Protein AF-A0A2M6K9B5-F1 (afdb_monomer)

Radius of gyration: 29.53 Å; Cα contacts (8 Å, |Δi|>4): 190; chains: 1; bounding box: 64×44×90 Å

Sequence (264 aa):
MYNIVPLILILASLSIIIVIVVRKFSALASLDVENIPAEKESLVKERIISTRFKRNIIKWSAKILAVLRFVSEKGGVLFKWIFDKLIELKDRYAKEEVLEIEDKEEKIEKLHEESQELIKEEYYQEAEKKLIEIISLDSKNLASFKSLGELYYQMKKYEEALETFKHALKLIQEDKNTDPSQEAEVCFSLVLAYKERENFREALDELKKVLKIEPNNPRFLDTALEISIIKKDKSMALDAYEKLKKVNPENKKLDEWKRKIKNL

Foldseek 3Di:
DPDCVVVVVVVVVVVVVVVVVVVVVVVVVDDDPDDDPPCPVVVVVVVVVVVVVLVVCLVVLVVVLVVLVVVVVPDPPVSVVVSVVSVVVSVVVVVVVVVVVVVLVVLLVVLQVVLVVCVVVVVLVSSLVSLVVSCSSPVLPLVSLQSNLVSCVVVVVLVSSLVSLVSSLVSQVVDPPDDVVSNLVSLQSNLSSCVSVVVLVSNVVSLVVSCVVVVQDLVSLVSQLVSCLVVLVLPSNVVSLVSNCVNCVVPPCSVVSVVSSVVD

Nearest PDB structures (foldseek):
  6ppl-assembly1_B  TM=8.529E-01  e=6.932E-04  Homo sapiens
  6c95-assembly1_A  TM=6.031E-01  e=3.504E-05  Homo sapiens
  5dse-assembly1_A  TM=8.058E-01  e=2.491E-03  Homo sapiens
  6c9m-assembly2_C  TM=6.050E-01  e=1.452E-04  Homo sapiens
  6c9m-assembly1_A  TM=6.029E-01  e=6.013E-04  Homo sapiens

Secondary structure (DSSP, 8-state):
----HHHHHHHHHHHHHHHHHHHHHHTTS----SS-TTTHHHHHHHHHHHHHHHHHHHHHHHHHHHHHHHHGGG--HHHHHHHHHHHHHHHHHHHHHHHHHHHHHHHHHHHHHHHHHHHHTT-HHHHHHHHHHHHHH-TT-HHHHHHHHHHHHHTT-HHHHHHHHHHHHHHHHH-TTS-HHHHHHHHHHHHHHHHHTT-HHHHHHHHHHHHHH-TT-HHHHHHHHHHHHHTT-HHHHHHHHHHHHHH-TT-TTHHHHHHHHHT-

Solvent-accessible surface area (backbone atoms only — not comparable to full-atom values): 14388 Å² total; per-residue (Å²): 133,85,78,60,65,66,58,53,51,53,53,52,53,53,51,53,51,53,51,53,54,55,55,59,52,56,72,68,74,73,72,88,87,84,85,71,93,77,43,74,63,52,56,50,51,52,51,52,50,51,52,54,46,52,56,47,47,54,55,47,50,53,50,49,49,58,55,48,64,70,52,50,88,78,48,55,74,70,49,54,52,54,52,52,52,50,51,53,50,52,53,50,52,53,50,52,53,50,50,56,46,51,57,46,52,53,50,41,51,51,37,49,54,53,22,55,53,28,50,75,72,65,40,51,71,62,18,51,53,33,36,52,50,39,40,72,74,37,82,77,47,52,67,44,33,48,53,47,15,52,49,27,45,75,71,66,37,40,66,63,14,44,54,32,32,53,50,33,49,48,53,48,71,71,38,86,82,57,59,66,67,58,54,30,54,42,39,46,53,42,22,53,39,25,46,78,68,66,39,53,66,63,18,53,57,38,45,57,52,30,41,67,77,44,72,74,40,59,71,60,30,48,51,49,22,53,52,20,53,75,70,56,38,52,68,56,22,50,56,26,45,58,54,29,42,72,73,44,70,83,48,84,57,52,70,56,50,54,52,53,55,74,74,92

Mean predicted aligned error: 14.25 Å

InterPro domains:
  IPR011990 Tetratricopeptide-like helical domain superfamily [G3DSA:1.25.40.10] (86-174)
  IPR011990 Tetratricopeptide-like helical domain superfamily [G3DSA:1.25.40.10] (175-257)
  IPR011990 Tetratricopeptide-like helical domain superfamily [SSF48452] (108-252)
  IPR019734 Tetratricopeptide repeat [PS50005] (142-175)
  IPR019734 Tetratricopeptide repeat [PS50005] (184-217)
  IPR019734 Tetratricopeptide repeat [SM00028] (142-175)
  IPR019734 Tetratricopeptide repeat [SM00028] (184-217)

Structure (mmCIF, N/CA/C/O backbone):
data_AF-A0A2M6K9B5-F1
#
_entry.id   AF-A0A2M6K9B5-F1
#
loop_
_atom_site.group_PDB
_atom_site.id
_atom_site.type_symbol
_atom_site.label_atom_id
_atom_site.label_alt_id
_atom_site.label_comp_id
_atom_site.label_asym_id
_atom_site.label_entity_id
_atom_site.label_seq_id
_atom_site.pdbx_PDB_ins_code
_atom_site.Cartn_x
_atom_site.Cartn_y
_atom_site.Cartn_z
_atom_site.occupancy
_atom_site.B_iso_or_equiv
_atom_site.auth_seq_id
_atom_site.auth_comp_id
_atom_site.auth_asym_id
_atom_site.auth_atom_id
_atom_site.pdbx_PDB_model_num
ATOM 1 N N . MET A 1 1 ? -36.644 25.748 58.735 1.00 48.34 1 MET A N 1
ATOM 2 C CA . MET A 1 1 ? -36.763 24.287 58.539 1.00 48.34 1 MET A CA 1
ATOM 3 C C . MET A 1 1 ? -36.837 24.023 57.045 1.00 48.34 1 MET A C 1
ATOM 5 O O . MET A 1 1 ? -37.811 24.430 56.429 1.00 48.34 1 MET A O 1
ATOM 9 N N . TYR A 1 2 ? -35.793 23.454 56.438 1.00 57.47 2 TYR A N 1
ATOM 10 C CA . TYR A 1 2 ? -35.842 23.103 55.016 1.00 57.47 2 TYR A CA 1
ATOM 11 C C . TYR A 1 2 ? -36.752 21.886 54.842 1.00 57.47 2 TYR A C 1
ATOM 13 O O . TYR A 1 2 ? -36.572 20.875 55.516 1.00 57.47 2 TYR A O 1
ATOM 21 N N . ASN A 1 3 ? -37.760 22.015 53.982 1.00 57.03 3 ASN A N 1
ATOM 22 C CA . ASN A 1 3 ? -38.745 20.973 53.728 1.00 57.03 3 ASN A CA 1
ATOM 23 C C . ASN A 1 3 ? -38.059 19.858 52.924 1.00 57.03 3 ASN A C 1
ATOM 25 O O . ASN A 1 3 ? -37.707 20.068 51.769 1.00 57.03 3 ASN A O 1
ATOM 29 N N . ILE A 1 4 ? -37.814 18.700 53.543 1.00 71.56 4 ILE A N 1
ATOM 30 C CA . ILE A 1 4 ? -37.068 17.562 52.954 1.00 71.56 4 ILE A CA 1
ATOM 31 C C . ILE A 1 4 ? -37.930 16.801 51.922 1.00 71.56 4 ILE A C 1
ATOM 33 O O . ILE A 1 4 ? -37.430 16.044 51.091 1.00 71.56 4 ILE A O 1
ATOM 37 N N . VAL A 1 5 ? -39.237 17.062 51.924 1.00 71.56 5 VAL A N 1
ATOM 38 C CA . VAL A 1 5 ? -40.252 16.416 51.083 1.00 71.56 5 VAL A CA 1
ATOM 39 C C . VAL A 1 5 ? -39.935 16.449 49.572 1.00 71.56 5 VAL A C 1
ATOM 41 O O . VAL A 1 5 ? -40.020 15.394 48.945 1.00 71.56 5 VAL A O 1
ATOM 44 N N . PRO A 1 6 ? -39.499 17.571 48.959 1.00 64.00 6 PRO A N 1
ATOM 45 C CA . PRO A 1 6 ? -39.173 17.609 47.530 1.00 64.00 6 PRO A CA 1
ATOM 46 C C . PRO A 1 6 ? -37.932 16.775 47.188 1.00 64.00 6 PRO A C 1
ATOM 48 O O . PRO A 1 6 ? -37.867 16.171 46.123 1.00 64.00 6 PRO A O 1
ATOM 51 N N . LEU A 1 7 ? -36.960 16.696 48.104 1.00 53.81 7 LEU A N 1
ATOM 52 C CA . LEU A 1 7 ? -35.731 15.925 47.912 1.00 53.81 7 LEU A CA 1
ATOM 53 C C . LEU A 1 7 ? -36.022 14.419 47.889 1.00 53.81 7 LEU A C 1
ATOM 55 O O . LEU A 1 7 ? -35.499 13.694 47.046 1.00 53.81 7 LEU A O 1
ATOM 59 N N . ILE A 1 8 ? -36.905 13.961 48.779 1.00 61.50 8 ILE A N 1
ATOM 60 C CA . ILE A 1 8 ? -37.362 12.566 48.828 1.00 61.50 8 ILE A CA 1
ATOM 61 C C . ILE A 1 8 ? -38.120 12.206 47.543 1.00 61.50 8 ILE A C 1
ATOM 63 O O . ILE A 1 8 ? -37.909 11.130 46.992 1.00 61.50 8 ILE A O 1
ATOM 67 N N . LEU A 1 9 ? -38.934 13.124 47.014 1.00 66.00 9 LEU A N 1
ATOM 68 C CA . LEU A 1 9 ? -39.651 12.956 45.743 1.00 66.00 9 LEU A CA 1
ATOM 69 C C . LEU A 1 9 ? -38.703 12.843 44.536 1.00 66.00 9 LEU A C 1
ATOM 71 O O . LEU A 1 9 ? -38.894 11.991 43.662 1.00 66.00 9 LEU A O 1
ATOM 75 N N . ILE A 1 10 ? -37.638 13.647 44.509 1.00 67.00 10 ILE A N 1
ATOM 76 C CA . ILE A 1 10 ? -36.613 13.581 43.459 1.00 67.00 10 ILE A CA 1
ATOM 77 C C . ILE A 1 10 ? -35.837 12.258 43.550 1.00 67.00 10 ILE A C 1
ATOM 79 O O . ILE A 1 10 ? -35.638 11.591 42.538 1.00 67.00 10 ILE A O 1
ATOM 83 N N . LEU A 1 11 ? -35.463 11.816 44.752 1.00 59.12 11 LEU A N 1
ATOM 84 C CA . LEU A 1 11 ? -34.756 10.543 44.944 1.00 59.12 11 LEU A CA 1
ATOM 85 C C . LEU A 1 11 ? -35.636 9.323 44.626 1.00 59.12 11 LEU A C 1
ATOM 87 O O . LEU A 1 11 ? -35.160 8.360 44.020 1.00 59.12 11 LEU A O 1
ATOM 91 N N . ALA A 1 12 ? -36.925 9.372 44.969 1.00 61.38 12 ALA A N 1
ATOM 92 C CA . ALA A 1 12 ? -37.884 8.321 44.640 1.00 61.38 12 ALA A CA 1
ATOM 93 C C . ALA A 1 12 ? -38.091 8.197 43.123 1.00 61.38 12 ALA A C 1
ATOM 95 O O . ALA A 1 12 ? -38.066 7.091 42.584 1.00 61.38 12 ALA A O 1
ATOM 96 N N . SER A 1 13 ? -38.218 9.322 42.414 1.00 62.56 13 SER A N 1
ATOM 97 C CA . SER A 1 13 ? -38.357 9.313 40.952 1.00 62.56 13 SER A CA 1
ATOM 98 C C . SER A 1 13 ? -37.087 8.826 40.245 1.00 62.56 13 SER A C 1
ATOM 100 O O . SER A 1 13 ? -37.185 8.011 39.328 1.00 62.56 13 SER A O 1
ATOM 102 N N . LEU A 1 14 ? -35.895 9.208 40.722 1.00 59.75 14 LEU A N 1
ATOM 103 C CA . LEU A 1 14 ? -34.621 8.675 40.216 1.00 59.75 14 LEU A CA 1
ATOM 104 C C . LEU A 1 14 ? -34.501 7.157 40.409 1.00 59.75 14 LEU A C 1
ATOM 106 O O . LEU A 1 14 ? -34.059 6.452 39.504 1.00 59.75 14 LEU A O 1
ATOM 110 N N . SER A 1 15 ? -34.933 6.646 41.563 1.00 53.56 15 SER A N 1
ATOM 111 C CA . SER A 1 15 ? -34.886 5.212 41.879 1.00 53.56 15 SER A CA 1
ATOM 112 C C . SER A 1 15 ? -35.795 4.394 40.955 1.00 53.56 15 SER A C 1
ATOM 114 O O . SER A 1 15 ? -35.396 3.341 40.459 1.00 53.56 15 SER A O 1
ATOM 116 N N . ILE A 1 16 ? -36.991 4.907 40.652 1.00 68.81 16 ILE A N 1
ATOM 117 C CA . ILE A 1 16 ? -37.940 4.274 39.723 1.00 68.81 16 ILE A CA 1
ATOM 118 C C . ILE A 1 16 ? -37.363 4.228 38.301 1.00 68.81 16 ILE A C 1
ATOM 120 O O . ILE A 1 16 ? -37.455 3.198 37.631 1.00 68.81 16 ILE A O 1
ATOM 124 N N . ILE A 1 17 ? -36.718 5.309 37.853 1.00 62.47 17 ILE A N 1
ATOM 125 C CA . ILE A 1 17 ? -36.077 5.371 36.532 1.00 62.47 17 ILE A CA 1
ATOM 126 C C . ILE A 1 17 ? -34.955 4.329 36.422 1.00 62.47 17 ILE A C 1
ATOM 128 O O . ILE A 1 17 ? -34.896 3.602 35.431 1.00 62.47 17 ILE A O 1
ATOM 132 N N . ILE A 1 18 ? -34.110 4.195 37.451 1.00 53.44 18 ILE A N 1
ATOM 133 C CA . ILE A 1 18 ? -33.021 3.204 37.485 1.00 53.44 18 ILE A CA 1
ATOM 134 C C . ILE A 1 18 ? -33.572 1.772 37.386 1.00 53.44 18 ILE A C 1
ATOM 136 O O . ILE A 1 18 ? -33.077 0.978 36.587 1.00 53.44 18 ILE A O 1
ATOM 140 N N . VAL A 1 19 ? -34.636 1.447 38.128 1.00 61.00 19 VAL A N 1
ATOM 141 C CA . VAL A 1 19 ? -35.273 0.116 38.084 1.00 61.00 19 VAL A CA 1
ATOM 142 C C . VAL A 1 19 ? -35.843 -0.202 36.698 1.00 61.00 19 VAL A C 1
ATOM 144 O O . VAL A 1 19 ? -35.690 -1.325 36.215 1.00 61.00 19 VAL A O 1
ATOM 147 N N . ILE A 1 20 ? -36.471 0.772 36.031 1.00 60.53 20 ILE A N 1
ATOM 148 C CA . ILE A 1 20 ? -37.029 0.593 34.679 1.00 60.53 20 ILE A CA 1
ATOM 149 C C . ILE A 1 20 ? -35.919 0.305 33.660 1.00 60.53 20 ILE A C 1
ATOM 151 O O . ILE A 1 20 ? -36.081 -0.575 32.811 1.00 60.53 20 ILE A O 1
ATOM 155 N N . VAL A 1 21 ? -34.790 1.011 33.758 1.00 53.97 21 VAL A N 1
ATOM 156 C CA . VAL A 1 21 ? -33.636 0.818 32.868 1.00 53.97 21 VAL A CA 1
ATOM 157 C C . VAL A 1 21 ? -33.032 -0.576 33.053 1.00 53.97 21 VAL A C 1
ATOM 159 O O . VAL A 1 21 ? -32.817 -1.269 32.062 1.00 53.97 21 VAL A O 1
ATOM 162 N N . VAL A 1 22 ? -32.850 -1.035 34.296 1.00 52.06 22 VAL A N 1
ATOM 163 C CA . VAL A 1 22 ? -32.305 -2.373 34.595 1.00 52.06 22 VAL A CA 1
ATOM 164 C C . VAL A 1 22 ? -33.235 -3.492 34.105 1.00 52.06 22 VAL A C 1
ATOM 166 O O . VAL A 1 22 ? -32.774 -4.444 33.478 1.00 52.06 22 VAL A O 1
ATOM 169 N N . ARG A 1 23 ? -34.555 -3.368 34.316 1.00 46.59 23 ARG A N 1
ATOM 170 C CA . ARG A 1 23 ? -35.540 -4.372 33.865 1.00 46.59 23 ARG A CA 1
ATOM 171 C C . ARG A 1 23 ? -35.641 -4.494 32.347 1.00 46.59 23 ARG A C 1
ATOM 173 O O . ARG A 1 23 ? -35.801 -5.597 31.836 1.00 46.59 23 ARG A O 1
ATOM 180 N N . LYS A 1 24 ? -35.576 -3.379 31.613 1.00 48.88 24 LYS A N 1
ATOM 181 C CA . LYS A 1 24 ? -35.590 -3.426 30.142 1.00 48.88 24 LYS A CA 1
ATOM 182 C C . LYS A 1 24 ? -34.300 -4.005 29.562 1.00 48.88 24 LYS A C 1
ATOM 184 O O . LYS A 1 24 ? -34.347 -4.578 28.482 1.00 48.88 24 LYS A O 1
ATOM 189 N N . PHE A 1 25 ? -33.183 -3.882 30.276 1.00 43.78 25 PHE A N 1
ATOM 190 C CA . PHE A 1 25 ? -31.893 -4.418 29.850 1.00 43.78 25 PHE A CA 1
ATOM 191 C C . PHE A 1 25 ? -31.832 -5.949 29.969 1.00 43.78 25 PHE A C 1
ATOM 193 O O . PHE A 1 25 ? -31.320 -6.608 29.072 1.00 43.78 25 PHE A O 1
ATOM 200 N N . SER A 1 26 ? -32.424 -6.539 31.018 1.00 38.31 26 SER A N 1
ATOM 201 C CA . SER A 1 26 ? -32.453 -8.004 31.175 1.00 38.31 26 SER A CA 1
ATOM 202 C C . SER A 1 26 ? -33.336 -8.703 30.136 1.00 38.31 26 SER A C 1
ATOM 204 O O . SER A 1 26 ? -33.036 -9.819 29.736 1.00 38.31 26 SER A O 1
ATOM 206 N N . ALA A 1 27 ? -34.410 -8.050 29.680 1.00 40.19 27 ALA A N 1
ATOM 207 C CA . ALA A 1 27 ? -35.319 -8.592 28.667 1.00 40.19 27 ALA A CA 1
ATOM 208 C C . ALA A 1 27 ? -34.703 -8.658 27.253 1.00 40.19 27 ALA A C 1
ATOM 210 O O . ALA A 1 27 ? -35.231 -9.353 26.393 1.00 40.19 27 ALA A O 1
ATOM 211 N N . LEU A 1 28 ? -33.593 -7.949 27.018 1.00 44.56 28 LEU A N 1
ATOM 212 C CA . LEU A 1 28 ? -32.792 -8.031 25.790 1.00 44.56 28 LEU A CA 1
ATOM 213 C C . LEU A 1 28 ? -31.706 -9.121 25.867 1.00 44.56 28 LEU A C 1
ATOM 215 O O . LEU A 1 28 ? -31.171 -9.514 24.841 1.00 44.56 28 LEU A O 1
ATOM 219 N N . ALA A 1 29 ? -31.392 -9.628 27.064 1.00 38.56 29 ALA A N 1
ATOM 220 C CA . ALA A 1 29 ? -30.275 -10.544 27.307 1.00 38.56 29 ALA A CA 1
ATOM 221 C C . ALA A 1 29 ? -30.643 -12.039 27.199 1.00 38.56 29 ALA A C 1
ATOM 223 O O . ALA A 1 29 ? -29.825 -12.887 27.543 1.00 38.56 29 ALA A O 1
ATOM 224 N N . SER A 1 30 ? -31.866 -12.379 26.776 1.00 41.75 30 SER A N 1
ATOM 225 C CA . SER A 1 30 ? -32.382 -13.759 26.805 1.00 41.75 30 SER A CA 1
ATOM 226 C C . SER A 1 30 ? -33.003 -14.243 25.489 1.00 41.75 30 SER A C 1
ATOM 228 O O . SER A 1 30 ? -33.929 -15.052 25.520 1.00 41.75 30 SER A O 1
ATOM 230 N N . LEU A 1 31 ? -32.559 -13.742 24.338 1.00 37.78 31 LEU A N 1
ATOM 231 C CA . LEU A 1 31 ? -32.934 -14.325 23.046 1.00 37.78 31 LEU A CA 1
ATOM 232 C C . LEU A 1 31 ? -31.825 -15.286 22.630 1.00 37.78 31 LEU A C 1
ATOM 234 O O . LEU A 1 31 ? -30.670 -14.894 22.604 1.00 37.78 31 LEU A O 1
ATOM 238 N N . ASP A 1 32 ? -32.188 -16.545 22.397 1.00 42.19 32 ASP A N 1
ATOM 239 C CA . ASP A 1 32 ? -31.285 -17.635 22.024 1.00 42.19 32 ASP A CA 1
ATOM 240 C C . ASP A 1 32 ? -30.769 -17.410 20.589 1.00 42.19 32 ASP A C 1
ATOM 242 O O . ASP A 1 32 ? -31.548 -17.401 19.631 1.00 42.19 32 ASP A O 1
ATOM 246 N N . VAL A 1 33 ? -29.461 -17.166 20.461 1.00 46.91 33 VAL A N 1
ATOM 247 C CA . VAL A 1 33 ? -28.777 -16.605 19.276 1.00 46.91 33 VAL A CA 1
ATOM 248 C C . VAL A 1 33 ? -27.986 -17.679 18.524 1.00 46.91 33 VAL A C 1
ATOM 250 O O . VAL A 1 33 ? -26.802 -17.515 18.248 1.00 46.91 33 VAL A O 1
ATOM 253 N N . GLU A 1 34 ? -28.591 -18.827 18.227 1.00 40.16 34 GLU A N 1
ATOM 254 C CA . GLU A 1 34 ? -27.835 -19.913 17.577 1.00 40.16 34 GLU A CA 1
ATOM 255 C C . GLU A 1 34 ? -28.204 -20.205 16.121 1.00 40.16 34 GLU A C 1
ATOM 257 O O . GLU A 1 34 ? -27.490 -20.978 15.496 1.00 40.16 34 GLU A O 1
ATOM 262 N N . ASN A 1 35 ? -29.233 -19.591 15.509 1.00 44.38 35 ASN A N 1
ATOM 263 C CA . ASN A 1 35 ? -29.672 -20.056 14.176 1.00 44.38 35 ASN A CA 1
ATOM 264 C C . ASN A 1 35 ? -30.303 -19.035 13.198 1.00 44.38 35 ASN A C 1
ATOM 266 O O . ASN A 1 35 ? -31.274 -19.390 12.531 1.00 44.38 35 ASN A O 1
ATOM 270 N N . ILE A 1 36 ? -29.790 -17.802 13.014 1.00 43.03 36 ILE A N 1
ATOM 271 C CA . ILE A 1 36 ? -30.270 -16.939 11.897 1.00 43.03 36 ILE A CA 1
ATOM 272 C C . ILE A 1 36 ? -29.133 -16.147 11.188 1.00 43.03 36 ILE A C 1
ATOM 274 O O . ILE A 1 36 ? -28.450 -15.357 11.829 1.00 43.03 36 ILE A O 1
ATOM 278 N N . PRO A 1 37 ? -28.957 -16.244 9.845 1.00 43.41 37 PRO A N 1
ATOM 279 C CA . PRO A 1 37 ? -27.857 -15.599 9.096 1.00 43.41 37 PRO A CA 1
ATOM 280 C C . PRO A 1 37 ? -27.942 -14.067 8.938 1.00 43.41 37 PRO A C 1
ATOM 282 O O . PRO A 1 37 ? -27.037 -13.454 8.375 1.00 43.41 37 PRO A O 1
ATOM 285 N N . ALA A 1 38 ? -29.026 -13.430 9.388 1.00 42.78 38 ALA A N 1
ATOM 286 C CA . ALA A 1 38 ? -29.315 -12.009 9.155 1.00 42.78 38 ALA A CA 1
ATOM 287 C C . ALA A 1 38 ? -28.607 -11.051 10.141 1.00 42.78 38 ALA A C 1
ATOM 289 O O . ALA A 1 38 ? -28.841 -9.842 10.130 1.00 42.78 38 ALA A O 1
ATOM 290 N N . GLU A 1 39 ? -27.736 -11.577 11.004 1.00 46.78 39 GLU A N 1
ATOM 291 C CA . GLU A 1 39 ? -27.351 -10.919 12.254 1.00 46.78 39 GLU A CA 1
ATOM 292 C C . GLU A 1 39 ? -26.062 -10.089 12.209 1.00 46.78 39 GLU A C 1
ATOM 294 O O . GLU A 1 39 ? -25.768 -9.346 13.142 1.00 46.78 39 GLU A O 1
ATOM 299 N N . LYS A 1 40 ? -25.293 -10.109 11.114 1.00 45.38 40 LYS A N 1
ATOM 300 C CA . LYS A 1 40 ? -24.114 -9.225 11.023 1.00 45.38 40 LYS A CA 1
ATOM 301 C C . LYS A 1 40 ? -24.500 -7.739 11.011 1.00 45.38 40 LYS A C 1
ATOM 303 O O . LYS A 1 40 ? -23.753 -6.921 11.537 1.00 45.38 40 LYS A O 1
ATOM 308 N N . GLU A 1 41 ? -25.676 -7.374 10.494 1.00 36.50 41 GLU A N 1
ATOM 309 C CA . GLU A 1 41 ? -26.153 -5.983 10.533 1.00 36.50 41 GLU A CA 1
ATOM 310 C C . GLU A 1 41 ? -26.753 -5.563 11.887 1.00 36.50 41 GLU A C 1
ATOM 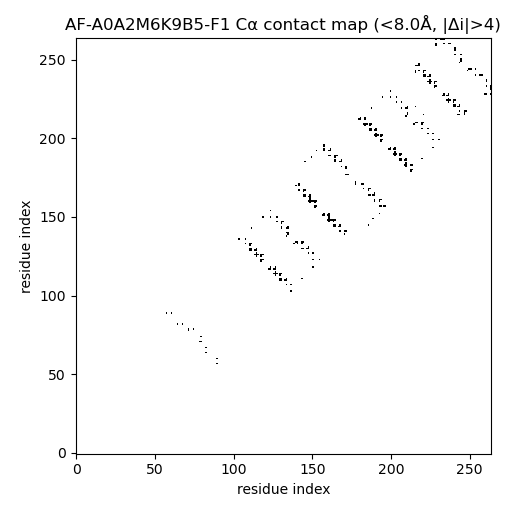312 O O . GLU A 1 41 ? -26.587 -4.404 12.279 1.00 36.50 41 GLU A O 1
ATOM 317 N N . SER A 1 42 ? -27.449 -6.453 12.610 1.00 35.62 42 SER A N 1
ATOM 318 C CA . SER A 1 42 ? -28.039 -6.137 13.924 1.00 35.62 42 SER A CA 1
ATOM 319 C C . SER A 1 42 ? -26.982 -6.089 15.023 1.00 35.62 42 SER A C 1
ATOM 321 O O . SER A 1 42 ? -27.030 -5.169 15.833 1.00 35.62 42 SER A O 1
ATOM 323 N N . LEU A 1 43 ? -25.962 -6.956 14.976 1.00 44.31 43 LEU A N 1
ATOM 324 C CA . LEU A 1 43 ? -24.806 -6.909 15.880 1.00 44.31 43 LEU A CA 1
ATOM 325 C C . LEU A 1 43 ? -23.993 -5.618 15.701 1.00 44.31 43 LEU A C 1
ATOM 327 O O . LEU A 1 43 ? -23.528 -5.025 16.674 1.00 44.31 43 LEU A O 1
ATOM 331 N N . VAL A 1 44 ? -23.858 -5.130 14.463 1.00 40.75 44 VAL A N 1
ATOM 332 C CA . VAL A 1 44 ? -23.208 -3.843 14.165 1.00 40.75 44 VAL A CA 1
ATOM 333 C C . VAL A 1 44 ? -24.075 -2.671 14.635 1.00 40.75 44 VAL A C 1
ATOM 335 O O . VAL A 1 44 ? -23.559 -1.746 15.262 1.00 40.75 44 VAL A O 1
ATOM 338 N N . LYS A 1 45 ? -25.396 -2.704 14.409 1.00 36.00 45 LYS A N 1
ATOM 339 C CA . LYS A 1 45 ? -26.322 -1.661 14.890 1.00 36.00 45 LYS A CA 1
ATOM 340 C C . LYS A 1 45 ? -26.406 -1.621 16.421 1.00 36.00 45 LYS A C 1
ATOM 342 O O . LYS A 1 45 ? -26.348 -0.527 16.979 1.00 36.00 45 LYS A O 1
ATOM 347 N N . GLU A 1 46 ? -26.456 -2.761 17.109 1.00 38.56 46 GLU A N 1
ATOM 348 C CA . GLU A 1 46 ? -26.430 -2.839 18.577 1.00 38.56 46 GLU A CA 1
ATOM 349 C C . GLU A 1 46 ? -25.094 -2.372 19.159 1.00 38.56 46 GLU A C 1
ATOM 351 O O . GLU A 1 46 ? -25.089 -1.586 20.110 1.00 38.56 46 GLU A O 1
ATOM 356 N N . ARG A 1 47 ? -23.960 -2.752 18.547 1.00 43.47 47 ARG A N 1
ATOM 357 C CA . ARG A 1 47 ? -22.627 -2.294 18.971 1.00 43.47 47 ARG A CA 1
ATOM 358 C C . ARG A 1 47 ? -22.430 -0.794 18.735 1.00 43.47 47 ARG A C 1
ATOM 360 O O . ARG A 1 47 ? -21.826 -0.130 19.573 1.00 43.47 47 ARG A O 1
ATOM 367 N N . ILE A 1 48 ? -22.986 -0.225 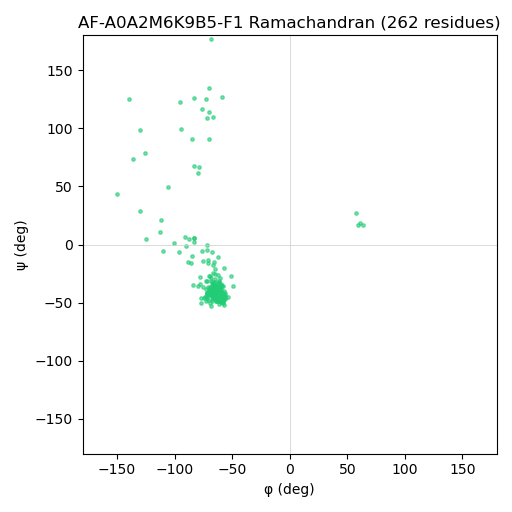17.659 1.00 38.88 48 ILE A N 1
ATOM 368 C CA . ILE A 1 48 ? -22.992 1.227 17.388 1.00 38.88 48 ILE A CA 1
ATOM 369 C C . ILE A 1 48 ? -23.892 1.979 18.383 1.00 38.88 48 ILE A C 1
ATOM 371 O O . ILE A 1 48 ? -23.546 3.080 18.818 1.00 38.88 48 ILE A O 1
ATOM 375 N N . ILE A 1 49 ? -25.046 1.416 18.754 1.00 38.72 49 ILE A N 1
ATOM 376 C CA . ILE A 1 49 ? -25.955 2.018 19.739 1.00 38.72 49 ILE A CA 1
ATOM 377 C C . ILE A 1 49 ? -25.312 2.000 21.131 1.00 38.72 49 ILE A C 1
ATOM 379 O O . ILE A 1 49 ? -25.318 3.035 21.795 1.00 38.72 49 ILE A O 1
ATOM 383 N N . SER A 1 50 ? -24.677 0.899 21.547 1.00 38.47 50 SER A N 1
ATOM 384 C CA . SER A 1 50 ? -24.021 0.797 22.857 1.00 38.47 50 SER A CA 1
ATOM 385 C C . SER A 1 50 ? -22.750 1.651 22.963 1.00 38.47 50 SER A C 1
ATOM 387 O O . SER A 1 50 ? -22.573 2.334 23.972 1.00 38.47 50 SER A O 1
ATOM 389 N N . THR A 1 51 ? -21.918 1.739 21.917 1.00 40.81 51 THR A N 1
ATOM 390 C CA . THR A 1 51 ? -20.745 2.646 21.894 1.00 40.81 51 THR A CA 1
ATOM 391 C C . THR A 1 51 ? -21.143 4.122 21.869 1.00 40.81 51 THR A C 1
ATOM 393 O O . THR A 1 51 ? -20.553 4.941 22.579 1.00 40.81 51 THR A O 1
ATOM 396 N N . ARG A 1 52 ? -22.191 4.502 21.121 1.00 36.72 52 ARG A N 1
ATOM 397 C CA . ARG A 1 52 ? -22.733 5.874 21.174 1.00 36.72 52 ARG A CA 1
ATOM 398 C C . ARG A 1 52 ? -23.349 6.190 22.538 1.00 36.72 52 ARG A C 1
ATOM 400 O O . ARG A 1 52 ? -23.212 7.321 23.006 1.00 36.72 52 ARG A O 1
ATOM 407 N N . PHE A 1 53 ? -23.987 5.211 23.179 1.00 38.28 53 PHE A N 1
ATOM 408 C CA . PHE A 1 53 ? -24.609 5.347 24.495 1.00 38.28 53 PHE A CA 1
ATOM 409 C C . PHE A 1 53 ? -23.564 5.462 25.615 1.00 38.28 53 PHE A C 1
ATOM 411 O O . PHE A 1 53 ? -23.651 6.409 26.390 1.00 38.28 53 PHE A O 1
ATOM 418 N N . LYS A 1 54 ? -22.517 4.619 25.641 1.00 46.66 54 LYS A N 1
ATOM 419 C CA . LYS A 1 54 ? -21.387 4.712 26.591 1.00 46.66 54 LYS A CA 1
ATOM 420 C C . LYS A 1 54 ? -20.658 6.060 26.482 1.00 46.66 54 LYS A C 1
ATOM 422 O O . LYS A 1 54 ? -20.507 6.768 27.478 1.00 46.66 54 LYS A O 1
ATOM 427 N N . ARG A 1 55 ? -20.319 6.503 25.264 1.00 46.09 55 ARG A N 1
ATOM 428 C CA . ARG A 1 55 ? -19.664 7.807 25.027 1.00 46.09 55 ARG A CA 1
ATOM 429 C C . ARG A 1 55 ? -20.545 8.995 25.432 1.00 46.09 55 ARG A C 1
ATOM 431 O O . ARG A 1 55 ? -20.045 10.003 25.936 1.00 46.09 55 ARG A O 1
ATOM 438 N N . ASN A 1 56 ? -21.861 8.889 25.230 1.00 44.34 56 ASN A N 1
ATOM 439 C CA . ASN A 1 56 ? -22.815 9.884 25.721 1.00 44.34 56 ASN A CA 1
ATOM 440 C C . ASN A 1 56 ? -22.976 9.834 27.244 1.00 44.34 56 ASN A C 1
ATOM 442 O O . ASN A 1 56 ? -23.075 10.898 27.844 1.00 44.34 56 ASN A O 1
ATOM 446 N N . ILE A 1 57 ? -22.935 8.657 27.874 1.00 46.50 57 ILE A N 1
ATOM 447 C CA . ILE A 1 57 ? -22.967 8.491 29.333 1.00 46.50 57 ILE A CA 1
ATOM 448 C C . ILE A 1 57 ? -21.733 9.116 29.982 1.00 46.50 57 ILE A C 1
ATOM 450 O O . ILE A 1 57 ? -21.895 9.802 30.980 1.00 46.50 57 ILE A O 1
ATOM 454 N N . ILE A 1 58 ? -20.530 8.973 29.411 1.00 50.53 58 ILE A N 1
ATOM 455 C CA . ILE A 1 58 ? -19.303 9.606 29.937 1.00 50.53 58 ILE A CA 1
ATOM 456 C C . ILE A 1 58 ? -19.367 11.137 29.803 1.00 50.53 58 ILE A C 1
ATOM 458 O O . ILE A 1 58 ? -19.040 11.874 30.735 1.00 50.53 58 ILE A O 1
ATOM 462 N N . LYS A 1 59 ? -19.840 11.654 28.661 1.00 55.31 59 LYS A N 1
ATOM 463 C CA . LYS A 1 59 ? -20.042 13.105 28.478 1.00 55.31 59 LYS A CA 1
ATOM 464 C C . LYS A 1 59 ? -21.132 13.655 29.398 1.00 55.31 59 LYS A C 1
ATOM 466 O O . LYS A 1 59 ? -21.013 14.771 29.905 1.00 55.31 59 LYS A O 1
ATOM 471 N N . TRP A 1 60 ? -22.202 12.893 29.597 1.00 48.09 60 TRP A N 1
ATOM 472 C CA . TRP A 1 60 ? -23.315 13.256 30.465 1.00 48.09 60 TRP A CA 1
ATOM 473 C C . TRP A 1 60 ? -22.921 13.173 31.940 1.00 48.09 60 TRP A C 1
ATOM 475 O O . TRP A 1 60 ? -23.205 14.111 32.679 1.00 48.09 60 TRP A O 1
ATOM 485 N N . SER A 1 61 ? -22.172 12.147 32.352 1.00 50.81 61 SER A N 1
ATOM 486 C CA . SER A 1 61 ? -21.645 12.005 33.710 1.00 50.81 61 SER A CA 1
ATOM 487 C C . SER A 1 61 ? -20.643 13.106 34.036 1.00 50.81 61 SER A C 1
ATOM 489 O O . SER A 1 61 ? -20.720 13.661 35.123 1.00 50.81 61 SER A O 1
ATOM 491 N N . ALA A 1 62 ? -19.797 13.528 33.088 1.00 60.47 62 ALA A N 1
ATOM 492 C CA . ALA A 1 62 ? -18.915 14.686 33.250 1.00 60.47 62 ALA A CA 1
ATOM 493 C C . ALA A 1 62 ? -19.691 16.006 33.445 1.00 60.47 62 ALA A C 1
ATOM 495 O O . ALA A 1 62 ? -19.328 16.817 34.298 1.00 60.47 62 ALA A O 1
ATOM 496 N N . LYS A 1 63 ? -20.790 16.214 32.704 1.00 60.47 63 LYS A N 1
ATOM 497 C CA . LYS A 1 63 ? -21.680 17.377 32.887 1.00 60.47 63 LYS A CA 1
ATOM 498 C C . LYS A 1 63 ? -22.431 17.325 34.218 1.00 60.47 63 LYS A C 1
ATOM 500 O O . LYS A 1 63 ? -22.530 18.341 34.897 1.00 60.47 63 LYS A O 1
ATOM 505 N N . ILE A 1 64 ? -22.921 16.150 34.611 1.00 58.59 64 ILE A N 1
ATOM 506 C CA . ILE A 1 64 ? -23.557 15.925 35.914 1.00 58.59 64 ILE A CA 1
ATOM 507 C C . ILE A 1 64 ? -22.563 16.182 37.048 1.00 58.59 64 ILE A C 1
ATOM 509 O O . ILE A 1 64 ? -22.911 16.866 38.002 1.00 58.59 64 ILE A O 1
ATOM 513 N N . LEU A 1 65 ? -21.321 15.709 36.925 1.00 61.81 65 LEU A N 1
ATOM 514 C CA . LEU A 1 65 ? -20.232 15.968 37.869 1.00 61.81 65 LEU A CA 1
ATOM 515 C C . LEU A 1 65 ? -19.946 17.466 38.010 1.00 61.81 65 LEU A C 1
ATOM 517 O O . LEU A 1 65 ? -19.777 17.945 39.129 1.00 61.81 65 LEU A O 1
ATOM 521 N N . ALA A 1 66 ? -19.939 18.214 36.904 1.00 66.19 66 ALA A N 1
ATOM 522 C CA . ALA A 1 66 ? -19.751 19.664 36.928 1.00 66.19 66 ALA A CA 1
ATOM 523 C C . ALA A 1 66 ? -20.889 20.389 37.672 1.00 66.19 66 ALA A C 1
ATOM 525 O O . ALA A 1 66 ? -20.628 21.295 38.461 1.00 66.19 66 ALA A O 1
ATOM 526 N N . VAL A 1 67 ? -22.138 19.954 37.478 1.00 60.56 67 VAL A N 1
ATOM 527 C CA . VAL A 1 67 ? -23.313 20.506 38.176 1.00 60.56 67 VAL A CA 1
ATOM 528 C C . VAL A 1 67 ? -23.335 20.092 39.654 1.00 60.56 67 VAL A C 1
ATOM 530 O O . VAL A 1 67 ? -23.592 20.918 40.523 1.00 60.56 67 VAL A O 1
ATOM 533 N N . LEU A 1 68 ? -23.008 18.838 39.974 1.00 54.91 68 LEU A N 1
ATOM 534 C CA . LEU A 1 68 ? -22.949 18.325 41.349 1.00 54.91 68 LEU A CA 1
ATOM 535 C C . LEU A 1 68 ? -21.820 18.963 42.164 1.00 54.91 68 LEU A C 1
ATOM 537 O O . LEU A 1 68 ? -22.001 19.206 43.355 1.00 54.91 68 LEU A O 1
ATOM 541 N N . ARG A 1 69 ? -20.684 19.284 41.532 1.00 59.06 69 ARG A N 1
ATOM 542 C CA . ARG A 1 69 ? -19.573 20.011 42.166 1.00 59.06 69 ARG A CA 1
ATOM 543 C C . ARG A 1 69 ? -19.997 21.400 42.656 1.00 59.06 69 ARG A C 1
ATOM 545 O O . ARG A 1 6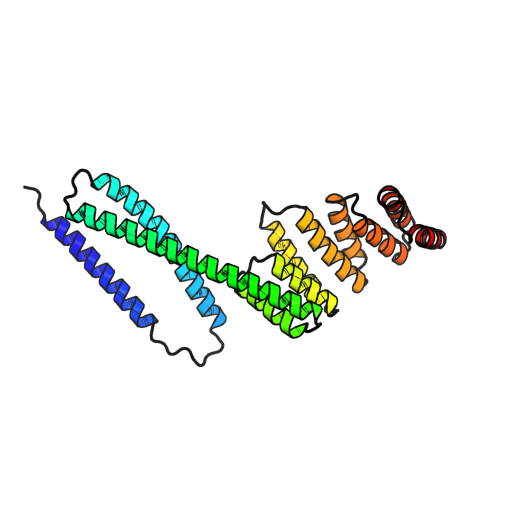9 ? -19.447 21.871 43.639 1.00 59.06 69 ARG A O 1
ATOM 552 N N . PHE A 1 70 ? -20.986 22.024 42.016 1.00 55.75 70 PHE A N 1
ATOM 553 C CA . PHE A 1 70 ? -21.563 23.299 42.454 1.00 55.75 70 PHE A CA 1
ATOM 554 C C . PHE A 1 70 ? -22.537 23.136 43.637 1.00 55.75 70 PHE A C 1
ATOM 556 O O . PHE A 1 70 ? -22.691 24.032 44.458 1.00 55.75 70 PHE A O 1
ATOM 563 N N . VAL A 1 71 ? -23.179 21.971 43.760 1.00 58.41 71 VAL A N 1
ATOM 564 C CA . VAL A 1 71 ? -24.137 21.659 44.838 1.00 58.41 71 VAL A CA 1
ATOM 565 C C . VAL A 1 71 ? -23.434 21.128 46.104 1.00 58.41 71 VAL A C 1
ATOM 567 O O . VAL A 1 71 ? -24.019 21.130 47.190 1.00 58.41 71 VAL A O 1
ATOM 570 N N . SER A 1 72 ? -22.164 20.715 46.000 1.00 53.66 72 SER A N 1
ATOM 571 C CA . SER A 1 72 ? -21.417 20.051 47.079 1.00 53.66 72 SER A CA 1
ATOM 572 C C . SER A 1 72 ? -21.119 20.933 48.297 1.00 53.66 72 SER A C 1
ATOM 574 O O . SER A 1 72 ? -20.903 20.389 49.377 1.00 53.66 72 SER A O 1
ATOM 576 N N . GLU A 1 73 ? -21.203 22.264 48.186 1.00 55.81 73 GLU A N 1
ATOM 577 C CA . GLU A 1 73 ? -20.988 23.187 49.316 1.00 55.81 73 GLU A CA 1
ATOM 578 C C . GLU A 1 73 ? -22.059 23.076 50.420 1.00 55.81 73 GLU A C 1
ATOM 580 O O . GLU A 1 73 ? -21.845 23.546 51.536 1.00 55.81 73 GLU A O 1
ATOM 585 N N . LYS A 1 74 ? -23.205 22.428 50.150 1.00 55.09 74 LYS A N 1
ATOM 586 C CA . LYS A 1 74 ? -24.281 22.186 51.139 1.00 55.09 74 LYS A CA 1
ATOM 587 C C . LYS A 1 74 ? -24.680 20.712 51.290 1.00 55.09 74 LYS A C 1
ATOM 589 O O . LYS A 1 74 ? -25.634 20.405 52.007 1.00 55.09 74 LYS A O 1
ATOM 594 N N . GLY A 1 75 ? -23.988 19.798 50.611 1.00 59.06 75 GLY A N 1
ATOM 595 C CA . GLY A 1 75 ? -24.294 18.367 50.625 1.00 59.06 75 GLY A CA 1
ATOM 596 C C . GLY A 1 75 ? -23.690 17.657 51.839 1.00 59.06 75 GLY A C 1
ATOM 597 O O . GLY A 1 75 ? -22.489 17.735 52.072 1.00 59.06 75 GLY A O 1
ATOM 598 N N . GLY A 1 76 ? -24.510 16.939 52.613 1.00 63.81 76 GLY A N 1
ATOM 599 C CA . GLY A 1 76 ? -24.041 16.115 53.737 1.00 63.81 76 GLY A CA 1
ATOM 600 C C . GLY A 1 76 ? -23.214 14.892 53.302 1.00 63.81 76 GLY A C 1
ATOM 601 O O . GLY A 1 76 ? -23.086 14.602 52.116 1.00 63.81 76 GLY A O 1
ATOM 602 N N . VAL A 1 77 ? -22.693 14.124 54.268 1.00 60.41 77 VAL A N 1
ATOM 603 C CA . VAL A 1 77 ? -21.803 12.952 54.062 1.00 60.41 77 VAL A CA 1
ATOM 604 C C . VAL A 1 77 ? -22.327 11.954 53.013 1.00 60.41 77 VAL A C 1
ATOM 606 O O . VAL A 1 77 ? -21.552 11.424 52.220 1.00 60.41 77 VAL A O 1
ATOM 609 N N . LEU A 1 78 ? -23.648 11.758 52.951 1.00 50.53 78 LEU A N 1
ATOM 610 C CA . LEU A 1 78 ? -24.313 10.904 51.960 1.00 50.53 78 LEU A CA 1
ATOM 611 C C . LEU A 1 78 ? -24.066 11.368 50.511 1.00 50.53 78 LEU A C 1
ATOM 613 O O . LEU A 1 78 ? -23.900 10.551 49.612 1.00 50.53 78 LEU A O 1
ATOM 617 N N . PHE A 1 79 ? -24.017 12.680 50.279 1.00 53.88 79 PHE A N 1
ATOM 618 C CA . PHE A 1 79 ? -23.791 13.270 48.961 1.00 53.88 79 PHE A CA 1
ATOM 619 C C . PHE A 1 79 ? -22.343 13.088 48.500 1.00 53.88 79 PHE A C 1
ATOM 621 O O . PHE A 1 79 ? -22.113 12.716 47.352 1.00 53.88 79 PHE A O 1
ATOM 628 N N . LYS A 1 80 ? -21.376 13.277 49.411 1.00 63.31 80 LYS A N 1
ATOM 629 C CA . LYS A 1 80 ? -19.960 12.981 49.150 1.00 63.31 80 LYS A CA 1
ATOM 630 C C . LYS A 1 80 ? -19.775 11.510 48.770 1.00 63.31 80 LYS A C 1
ATOM 632 O O . LYS A 1 80 ? -19.144 11.218 47.766 1.00 63.31 80 LYS A O 1
ATOM 637 N N . TRP A 1 81 ? -20.433 10.604 49.495 1.00 66.94 81 TRP A N 1
ATOM 638 C CA . TRP A 1 81 ? -20.410 9.175 49.184 1.00 66.94 81 TRP A CA 1
ATOM 639 C C . TRP A 1 81 ? -20.980 8.847 47.791 1.00 66.94 81 TRP A C 1
ATOM 641 O O . TRP A 1 81 ? -20.363 8.091 47.047 1.00 66.94 81 TRP A O 1
ATOM 651 N N . ILE A 1 82 ? -22.117 9.439 47.399 1.00 56.78 82 ILE A N 1
ATOM 652 C CA . ILE A 1 82 ? -22.696 9.255 46.051 1.00 56.78 82 ILE A CA 1
ATOM 653 C C . ILE A 1 82 ? -21.759 9.802 44.965 1.00 56.78 82 ILE A C 1
ATOM 655 O O . ILE A 1 82 ? -21.597 9.175 43.920 1.00 56.78 82 ILE A O 1
ATOM 659 N N . PHE A 1 83 ? -21.144 10.960 45.207 1.00 59.19 83 PHE A N 1
ATOM 660 C CA . PHE A 1 83 ? -20.203 11.592 44.284 1.00 59.19 83 PHE A CA 1
ATOM 661 C C . PHE A 1 83 ? -18.940 10.743 44.080 1.00 59.19 83 PHE A C 1
ATOM 663 O O . PHE A 1 83 ? -18.561 10.486 42.938 1.00 59.19 83 PHE A O 1
ATOM 670 N N . ASP A 1 84 ? -18.351 10.238 45.166 1.00 67.81 84 ASP A N 1
ATOM 671 C CA . ASP A 1 84 ? -17.179 9.359 45.124 1.00 67.81 84 ASP A CA 1
ATOM 672 C C . ASP A 1 84 ? -17.505 8.045 44.390 1.00 67.81 84 ASP A C 1
ATOM 674 O O . ASP A 1 84 ? -16.754 7.616 43.515 1.00 67.81 84 ASP A O 1
ATOM 678 N N . LYS A 1 85 ? -18.685 7.457 44.649 1.00 68.19 85 LYS A N 1
ATOM 679 C CA . LYS A 1 85 ? -19.177 6.260 43.941 1.00 68.19 85 LYS A CA 1
ATOM 680 C C . LYS A 1 85 ? -19.333 6.497 42.433 1.00 68.19 85 LYS A C 1
ATOM 682 O O . LYS A 1 85 ? -19.080 5.600 41.635 1.00 68.19 85 LYS A O 1
ATOM 687 N N . LEU A 1 86 ? -19.767 7.696 42.039 1.00 60.84 86 LEU A N 1
ATOM 688 C CA . LEU A 1 86 ? -19.926 8.108 40.640 1.00 60.84 86 LEU A CA 1
ATOM 689 C C . LEU A 1 86 ? -18.579 8.244 39.921 1.00 60.84 86 LEU A C 1
ATOM 691 O O . LEU A 1 86 ? -18.466 7.822 38.770 1.00 60.84 86 LEU A O 1
ATOM 695 N N . ILE A 1 87 ? -17.572 8.812 40.593 1.00 64.75 87 ILE A N 1
ATOM 696 C CA . ILE A 1 87 ? -16.198 8.886 40.075 1.00 64.75 87 ILE A CA 1
ATOM 697 C C . ILE A 1 87 ? -15.629 7.477 39.910 1.00 64.75 87 ILE A C 1
ATOM 699 O O . ILE A 1 87 ? -15.160 7.141 38.829 1.00 64.75 87 ILE A O 1
ATOM 703 N N . GLU A 1 88 ? -15.765 6.627 40.928 1.00 74.88 88 GLU A N 1
ATOM 704 C CA . GLU A 1 88 ? -15.281 5.244 40.890 1.00 74.88 88 GLU A CA 1
ATOM 705 C C . GLU A 1 88 ? -15.911 4.445 39.737 1.00 74.88 88 GLU A C 1
ATOM 707 O O . GLU A 1 88 ? -15.229 3.701 39.034 1.00 74.88 88 GLU A O 1
ATOM 712 N N . LEU A 1 89 ? -17.215 4.624 39.500 1.00 64.69 89 LEU A N 1
ATOM 713 C CA . LEU A 1 89 ? -17.920 3.984 38.391 1.00 64.69 89 LEU A CA 1
ATOM 714 C C . LEU A 1 89 ? -17.387 4.471 37.036 1.00 64.69 89 LEU A C 1
ATOM 716 O O . LEU A 1 89 ? -17.148 3.662 36.144 1.00 64.69 89 LEU A O 1
ATOM 720 N N . LYS A 1 90 ? -17.185 5.787 36.883 1.00 61.97 90 LYS A N 1
ATOM 721 C CA . LYS A 1 90 ? -16.620 6.387 35.668 1.00 61.97 90 LYS A CA 1
ATOM 722 C C . LYS A 1 90 ? -15.217 5.844 35.386 1.00 61.97 90 LYS A C 1
ATOM 724 O O . LYS A 1 90 ? -14.944 5.477 34.247 1.00 61.97 90 LYS A O 1
ATOM 729 N N . ASP A 1 91 ? -14.362 5.785 36.401 1.00 68.12 91 ASP A N 1
ATOM 730 C CA . ASP A 1 91 ? -12.987 5.303 36.261 1.00 68.12 91 ASP A CA 1
ATOM 731 C C . ASP A 1 91 ? -12.954 3.807 35.926 1.00 68.12 91 ASP A C 1
ATOM 733 O O . ASP A 1 91 ? -12.167 3.381 35.084 1.00 68.12 91 ASP A O 1
ATOM 737 N N . ARG A 1 92 ? -13.863 3.011 36.504 1.00 70.00 92 ARG A N 1
ATOM 738 C CA . ARG A 1 92 ? -14.014 1.587 36.175 1.00 70.00 92 ARG A CA 1
ATOM 739 C C . ARG A 1 92 ? -14.418 1.374 34.715 1.00 70.00 92 ARG A C 1
ATOM 741 O O . ARG A 1 92 ? -13.787 0.574 34.038 1.00 70.00 92 ARG A O 1
ATOM 748 N N . TYR A 1 93 ? -15.394 2.134 34.216 1.00 59.78 93 TYR A N 1
ATOM 749 C CA . TYR A 1 93 ? -15.796 2.066 32.807 1.00 59.78 93 TYR A CA 1
ATOM 750 C C . TYR A 1 93 ? -14.697 2.539 31.852 1.00 59.78 93 TYR A C 1
ATOM 752 O O . TYR A 1 93 ? -14.519 1.935 30.802 1.00 59.78 93 TYR A O 1
ATOM 760 N N . ALA A 1 94 ? -13.955 3.595 32.203 1.00 61.66 94 ALA A N 1
ATOM 761 C CA . ALA A 1 94 ? -12.818 4.040 31.400 1.00 61.66 94 ALA A CA 1
ATOM 762 C C . ALA A 1 94 ? -11.724 2.965 31.347 1.00 61.66 94 ALA A C 1
ATOM 764 O O . ALA A 1 94 ? -11.153 2.721 30.291 1.00 61.66 94 ALA A O 1
ATOM 765 N N . LYS A 1 95 ? -11.467 2.283 32.470 1.00 66.94 95 LYS A N 1
ATOM 766 C CA . LYS A 1 95 ? -10.522 1.166 32.529 1.00 66.94 95 LYS A CA 1
ATOM 767 C C . LYS A 1 95 ? -10.988 -0.029 31.692 1.00 66.94 95 LYS A C 1
ATOM 769 O O . LYS A 1 95 ? -10.179 -0.590 30.969 1.00 66.94 95 LYS A O 1
ATOM 774 N N . GLU A 1 96 ? -12.267 -0.401 31.771 1.00 62.12 96 GLU A N 1
ATOM 775 C CA . GLU A 1 96 ? -12.861 -1.457 30.935 1.00 62.12 96 GLU A CA 1
ATOM 776 C C . GLU A 1 96 ? -12.790 -1.119 29.438 1.00 62.12 96 GLU A C 1
ATOM 778 O O . GLU A 1 96 ? -12.485 -1.995 28.642 1.00 62.12 96 GLU A O 1
ATOM 783 N N . GLU A 1 97 ? -13.023 0.139 29.049 1.00 58.41 97 GLU A N 1
ATOM 784 C CA . GLU A 1 97 ? -12.899 0.595 27.656 1.00 58.41 97 GLU A CA 1
ATOM 785 C C . GLU A 1 97 ? -11.446 0.540 27.161 1.00 58.41 97 GLU A C 1
ATOM 787 O O . GLU A 1 97 ? -11.211 0.109 26.038 1.00 58.41 97 GLU A O 1
ATOM 792 N N . VAL A 1 98 ? -10.472 0.926 27.994 1.00 62.31 98 VAL A N 1
ATOM 793 C CA . VAL A 1 98 ? -9.041 0.802 27.663 1.00 62.31 98 VAL A CA 1
ATOM 794 C C . VAL A 1 98 ? -8.637 -0.665 27.513 1.00 62.31 98 VAL A C 1
ATOM 796 O O . VAL A 1 98 ? -8.020 -0.995 26.513 1.00 62.31 98 VAL A O 1
ATOM 799 N N . LEU A 1 99 ? -9.051 -1.544 28.433 1.00 57.72 99 LEU A N 1
ATOM 800 C CA . LEU A 1 99 ? -8.821 -2.993 28.332 1.00 57.72 99 LEU A CA 1
ATOM 801 C C . LEU A 1 99 ? -9.445 -3.585 27.058 1.00 57.72 99 LEU A C 1
ATOM 803 O O . LEU A 1 99 ? -8.798 -4.351 26.362 1.00 57.72 99 LEU A O 1
ATOM 807 N N . GLU A 1 100 ? -10.676 -3.195 26.709 1.00 67.06 100 GLU A N 1
ATOM 808 C CA . GLU A 1 100 ? -11.351 -3.656 25.485 1.00 67.06 100 GLU A CA 1
ATOM 809 C C . GLU A 1 100 ? -10.631 -3.172 24.208 1.00 67.06 100 GLU A C 1
ATOM 8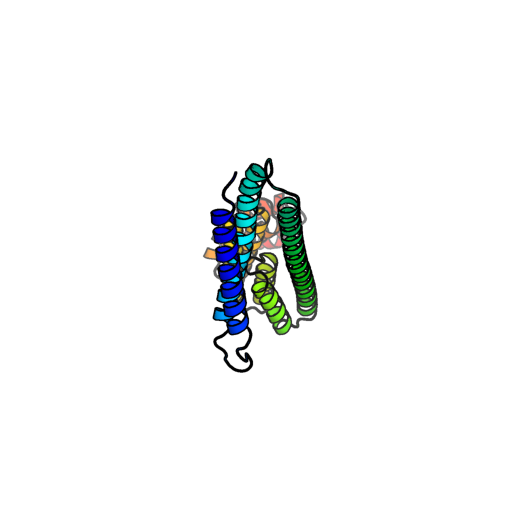11 O O . GLU A 1 100 ? -10.639 -3.867 23.190 1.00 67.06 100 GLU A O 1
ATOM 816 N N . ILE A 1 101 ? -10.004 -1.989 24.244 1.00 63.50 101 ILE A N 1
ATOM 817 C CA . ILE A 1 101 ? -9.173 -1.466 23.148 1.00 63.50 101 ILE A CA 1
ATOM 818 C C . ILE A 1 101 ? -7.831 -2.200 23.084 1.00 63.50 101 ILE A C 1
ATOM 820 O O . ILE A 1 101 ? -7.452 -2.617 21.996 1.00 63.50 101 ILE A O 1
ATOM 824 N N . GLU A 1 102 ? -7.153 -2.396 24.216 1.00 63.88 102 GLU A N 1
ATOM 825 C CA . GLU A 1 102 ? -5.884 -3.133 24.303 1.00 63.88 102 GLU A CA 1
ATOM 826 C C . GLU A 1 102 ? -6.056 -4.576 23.807 1.00 63.88 102 GLU A C 1
ATOM 828 O O . GLU A 1 102 ? -5.342 -4.990 22.896 1.00 63.88 102 GLU A O 1
ATOM 833 N N . ASP A 1 103 ? -7.080 -5.295 24.283 1.00 79.75 103 ASP A N 1
ATOM 834 C CA . ASP A 1 103 ? -7.411 -6.655 23.828 1.00 79.75 103 ASP A CA 1
ATOM 835 C C . ASP A 1 103 ? -7.675 -6.699 22.312 1.00 79.75 103 ASP A C 1
ATOM 837 O O . ASP A 1 103 ? -7.360 -7.670 21.615 1.00 79.75 103 ASP A O 1
ATOM 841 N N . LYS A 1 104 ? -8.291 -5.641 21.774 1.00 80.25 104 LYS A N 1
ATOM 842 C CA . LYS A 1 104 ? -8.586 -5.531 20.346 1.00 80.25 104 LYS A CA 1
ATOM 843 C C . LYS A 1 104 ? -7.327 -5.243 19.530 1.00 80.25 104 LYS A C 1
ATOM 845 O O . LYS A 1 104 ? -7.169 -5.843 18.469 1.00 80.25 104 LYS A O 1
ATOM 850 N N . GLU A 1 105 ? -6.484 -4.318 19.973 1.00 83.50 105 GLU A N 1
ATOM 851 C CA . GLU A 1 105 ? -5.223 -3.975 19.313 1.00 83.50 105 GLU A CA 1
ATOM 852 C C . GLU A 1 105 ? -4.271 -5.174 19.315 1.00 83.50 105 GLU A C 1
ATOM 854 O O . GLU A 1 105 ? -3.776 -5.534 18.249 1.00 83.50 105 GLU A O 1
ATOM 859 N N . GLU A 1 106 ? -4.141 -5.880 20.443 1.00 88.94 106 GLU A N 1
ATOM 860 C CA . GLU A 1 106 ? -3.361 -7.121 20.551 1.00 88.94 106 GLU A CA 1
ATOM 861 C C . GLU A 1 106 ? -3.901 -8.200 19.601 1.00 88.94 106 GLU A C 1
ATOM 863 O O . GLU A 1 106 ? -3.149 -8.854 18.871 1.00 88.94 106 GLU A O 1
ATOM 868 N N . LYS A 1 107 ? -5.230 -8.362 19.534 1.00 89.00 107 LYS A N 1
ATOM 869 C CA . LYS A 1 107 ? -5.845 -9.300 18.588 1.00 89.00 107 LYS A CA 1
ATOM 870 C C . LYS A 1 107 ? -5.555 -8.919 17.133 1.00 89.00 107 LYS A C 1
ATOM 872 O O . LYS A 1 107 ? -5.306 -9.805 16.316 1.00 89.00 107 LYS A O 1
ATOM 877 N N . ILE A 1 108 ? -5.622 -7.633 16.791 1.00 90.06 108 ILE A N 1
ATOM 878 C CA . ILE A 1 108 ? -5.321 -7.138 15.441 1.00 90.06 108 ILE A CA 1
ATOM 879 C C . ILE A 1 108 ? -3.855 -7.390 15.090 1.00 90.06 108 ILE A C 1
ATOM 881 O O . ILE A 1 108 ? -3.585 -7.881 13.996 1.00 90.06 108 ILE A O 1
ATOM 885 N N . GLU A 1 109 ? -2.934 -7.098 16.006 1.00 92.62 109 GLU A N 1
ATOM 886 C CA . GLU A 1 109 ? -1.500 -7.323 15.828 1.00 92.62 109 GLU A CA 1
ATOM 887 C C . GLU A 1 109 ? -1.208 -8.803 15.573 1.00 92.62 109 GLU A C 1
ATOM 889 O O . GLU A 1 109 ? -0.622 -9.148 14.548 1.00 92.62 109 GLU A O 1
ATOM 894 N N . LYS A 1 110 ? -1.747 -9.696 16.408 1.00 93.88 110 LYS A N 1
ATOM 895 C CA . LYS A 1 110 ? -1.601 -11.143 16.223 1.00 93.88 110 LYS A CA 1
ATOM 896 C C . LYS A 1 110 ? -2.156 -11.630 14.882 1.00 93.88 110 LYS A C 1
ATOM 898 O O . LYS A 1 110 ? -1.510 -12.404 14.181 1.00 93.88 110 LYS A O 1
ATOM 903 N N . LEU A 1 111 ? -3.358 -11.190 14.504 1.00 90.69 111 LEU A N 1
ATOM 904 C CA . LEU A 1 111 ? -3.946 -11.552 13.208 1.00 90.69 111 LEU A CA 1
ATOM 905 C C . LEU A 1 111 ? -3.101 -11.033 12.041 1.00 90.69 111 LEU A C 1
ATOM 907 O O . LEU A 1 111 ? -3.021 -11.689 11.001 1.00 90.69 111 LEU A O 1
ATOM 911 N N . HIS A 1 112 ? -2.487 -9.862 12.202 1.00 93.81 112 HIS A N 1
ATOM 912 C CA . HIS A 1 112 ? -1.610 -9.283 11.199 1.00 93.81 112 HIS A CA 1
ATOM 913 C C . HIS A 1 112 ? -0.335 -10.121 11.048 1.00 93.81 112 HIS A C 1
ATOM 915 O O . HIS A 1 112 ? 0.024 -10.463 9.922 1.00 93.81 112 HIS A O 1
ATOM 921 N N . GLU A 1 113 ? 0.309 -10.514 12.148 1.00 95.62 113 GLU A N 1
ATOM 922 C CA . GLU A 1 113 ? 1.463 -11.425 12.136 1.00 95.62 113 GLU A CA 1
ATOM 923 C C . GLU A 1 113 ? 1.129 -12.767 11.470 1.00 95.62 113 GLU A C 1
ATOM 925 O O . GLU A 1 113 ? 1.817 -13.169 10.529 1.00 95.62 113 GLU A O 1
ATOM 930 N N . GLU A 1 114 ? 0.024 -13.406 11.873 1.00 95.25 114 GLU A N 1
ATOM 931 C CA . GLU A 1 114 ? -0.459 -14.653 11.264 1.00 95.25 114 GLU A CA 1
ATOM 932 C C . GLU A 1 114 ? -0.691 -14.482 9.755 1.00 95.25 114 GLU A C 1
ATOM 934 O O . GLU A 1 114 ? -0.300 -15.333 8.956 1.00 95.25 114 GLU A O 1
ATOM 939 N N . SER A 1 115 ? -1.296 -13.364 9.335 1.00 93.75 115 SER A N 1
ATOM 940 C CA . SER A 1 115 ? -1.518 -13.093 7.912 1.00 93.75 115 SER A CA 1
ATOM 941 C C . SER A 1 115 ? -0.204 -12.972 7.136 1.00 93.75 115 SER A C 1
ATOM 943 O O . SER A 1 115 ? -0.099 -13.497 6.030 1.00 93.75 115 SER A O 1
ATOM 945 N N . GLN A 1 116 ? 0.821 -12.337 7.712 1.00 95.12 116 GLN A N 1
ATOM 946 C CA . GLN A 1 116 ? 2.125 -12.189 7.069 1.00 95.12 116 GLN A CA 1
ATOM 947 C C . GLN A 1 116 ? 2.872 -13.516 6.952 1.00 95.12 116 GLN A C 1
ATOM 949 O O . GLN A 1 116 ? 3.567 -13.733 5.959 1.00 95.12 116 GLN A O 1
ATOM 954 N N . GLU A 1 117 ? 2.758 -14.390 7.950 1.00 96.69 117 GLU A N 1
ATOM 955 C CA . GLU A 1 117 ? 3.321 -15.739 7.897 1.00 96.69 117 GLU A CA 1
ATOM 956 C C . GLU A 1 117 ? 2.649 -16.565 6.795 1.00 96.69 117 GLU A C 1
ATOM 958 O O . GLU A 1 117 ? 3.334 -17.074 5.911 1.00 96.69 117 GLU A O 1
ATOM 963 N N . LEU A 1 118 ? 1.314 -16.562 6.745 1.00 94.50 118 LEU A N 1
ATOM 964 C CA . LEU A 1 118 ? 0.546 -17.247 5.702 1.00 94.50 118 LEU A CA 1
ATOM 965 C C . LEU A 1 118 ? 0.877 -16.738 4.290 1.00 94.50 118 LEU A C 1
ATOM 967 O O . LEU A 1 118 ? 0.975 -17.535 3.361 1.00 94.50 118 LEU A O 1
ATOM 971 N N . ILE A 1 119 ? 1.101 -15.429 4.115 1.00 93.94 119 ILE A N 1
ATOM 972 C CA . ILE A 1 119 ? 1.537 -14.855 2.829 1.00 93.94 119 ILE A CA 1
ATOM 973 C C . ILE A 1 119 ? 2.912 -15.396 2.418 1.00 93.94 119 ILE A C 1
ATOM 975 O O . ILE A 1 119 ? 3.113 -15.713 1.246 1.00 93.94 119 ILE A O 1
ATOM 979 N N . LYS A 1 120 ? 3.859 -15.509 3.360 1.00 95.12 120 LYS A N 1
ATOM 980 C CA . LYS A 1 120 ? 5.206 -16.048 3.090 1.00 95.12 120 LYS A CA 1
ATOM 981 C C . LYS A 1 120 ? 5.170 -17.528 2.718 1.00 95.12 120 LYS A C 1
ATOM 983 O O . LYS A 1 120 ? 5.985 -17.959 1.910 1.00 95.12 120 LYS A O 1
ATOM 988 N N . GLU A 1 121 ? 4.242 -18.278 3.301 1.00 95.56 121 GLU A N 1
ATOM 989 C CA . GLU A 1 121 ? 4.005 -19.692 2.996 1.00 95.56 121 GLU A CA 1
ATOM 990 C C . GLU A 1 121 ? 3.106 -19.911 1.764 1.00 95.56 121 GLU A C 1
ATOM 992 O O . GLU A 1 121 ? 2.805 -21.049 1.418 1.00 95.56 121 GLU A O 1
ATOM 997 N N . GLU A 1 122 ? 2.689 -18.833 1.088 1.00 93.44 122 GLU A N 1
ATOM 998 C CA . GLU A 1 122 ? 1.802 -18.844 -0.085 1.00 93.44 122 GLU A CA 1
ATOM 999 C C . GLU A 1 122 ? 0.377 -19.386 0.185 1.00 93.44 122 GLU A C 1
ATOM 1001 O O . GLU A 1 122 ? -0.387 -19.653 -0.747 1.00 93.44 122 GLU A O 1
ATOM 1006 N N . TYR A 1 123 ? -0.041 -19.471 1.455 1.00 89.50 123 TYR A N 1
ATOM 1007 C CA . TYR A 1 123 ? -1.414 -19.790 1.874 1.00 89.50 123 TYR A CA 1
ATOM 1008 C C . TYR A 1 123 ? -2.328 -18.561 1.762 1.00 89.50 123 TYR A C 1
ATOM 1010 O O . TYR A 1 123 ? -2.806 -17.984 2.746 1.00 89.50 123 TYR A O 1
ATOM 1018 N N . TYR A 1 124 ? -2.551 -18.120 0.524 1.00 81.56 124 TYR A N 1
ATOM 1019 C CA . TYR A 1 124 ? -3.209 -16.848 0.233 1.00 81.56 124 TYR A CA 1
ATOM 1020 C C . TYR A 1 124 ? -4.672 -16.783 0.691 1.00 81.56 124 TYR A C 1
ATOM 1022 O O . TYR A 1 124 ? -5.122 -15.735 1.148 1.00 81.56 124 TYR A O 1
ATOM 1030 N N . GLN A 1 125 ? -5.425 -17.880 0.612 1.00 79.62 125 GLN A N 1
ATOM 1031 C CA . GLN A 1 125 ? -6.835 -17.910 1.015 1.00 79.62 125 GLN A CA 1
ATOM 1032 C C . GLN A 1 125 ? -7.001 -17.768 2.533 1.00 79.62 125 GLN A C 1
ATOM 1034 O O . GLN A 1 125 ? -7.943 -17.135 3.013 1.00 79.62 125 GLN A O 1
ATOM 1039 N N . GLU A 1 126 ? -6.108 -18.372 3.310 1.00 77.75 126 GLU A N 1
ATOM 1040 C CA . GLU A 1 126 ? -6.067 -18.252 4.761 1.00 77.75 126 GLU A CA 1
ATOM 1041 C C . GLU A 1 126 ? -5.632 -16.842 5.169 1.00 77.75 126 GLU A C 1
ATOM 1043 O O . GLU A 1 126 ? -6.275 -16.239 6.031 1.00 77.75 126 GLU A O 1
ATOM 1048 N N . ALA A 1 127 ? -4.612 -16.284 4.506 1.00 81.75 127 ALA A N 1
ATOM 1049 C CA . ALA A 1 127 ? -4.178 -14.906 4.724 1.00 81.75 127 ALA A CA 1
ATOM 1050 C C . ALA A 1 127 ? -5.304 -13.894 4.449 1.00 81.75 127 ALA A C 1
ATOM 1052 O O . ALA A 1 127 ? -5.538 -12.989 5.251 1.00 81.75 127 ALA A O 1
ATOM 1053 N N . GLU A 1 128 ? -6.058 -14.087 3.360 1.00 79.12 128 GLU A N 1
ATOM 1054 C CA . GLU A 1 128 ? -7.220 -13.266 2.999 1.00 79.12 128 GLU A CA 1
ATOM 1055 C C . GLU A 1 128 ? -8.250 -13.244 4.139 1.00 79.12 128 GLU A C 1
ATOM 1057 O O . GLU A 1 128 ? -8.701 -12.175 4.556 1.00 79.12 128 GLU A O 1
ATOM 1062 N N . LYS A 1 129 ? -8.572 -14.411 4.717 1.00 76.50 129 LYS A N 1
ATOM 1063 C CA . LYS A 1 129 ? -9.507 -14.509 5.852 1.00 76.50 129 LYS A CA 1
ATOM 1064 C C . LYS A 1 129 ? -9.020 -13.723 7.068 1.00 76.50 129 LYS A C 1
ATOM 1066 O O . LYS A 1 129 ? -9.833 -13.054 7.705 1.00 76.50 129 LYS A O 1
ATOM 1071 N N . LYS A 1 130 ? -7.722 -13.787 7.385 1.00 82.06 130 LYS A N 1
ATOM 1072 C CA . LYS A 1 130 ? -7.128 -13.064 8.523 1.00 82.06 130 LYS A CA 1
ATOM 1073 C C . LYS A 1 130 ? -7.195 -11.553 8.324 1.00 82.06 130 LYS A C 1
ATOM 1075 O O . LYS A 1 130 ? -7.646 -10.842 9.217 1.00 82.06 130 LYS A O 1
ATOM 1080 N N . LEU A 1 131 ? -6.856 -11.068 7.131 1.00 76.69 131 LEU A N 1
ATOM 1081 C CA . LEU A 1 131 ? -6.940 -9.644 6.793 1.00 76.69 131 LEU A CA 1
ATOM 1082 C C . LEU A 1 131 ? -8.387 -9.127 6.816 1.00 76.69 131 LEU A C 1
ATOM 1084 O O . LEU A 1 131 ? -8.648 -8.042 7.338 1.00 76.69 131 LEU A O 1
ATOM 1088 N N . ILE A 1 132 ? -9.349 -9.916 6.325 1.00 75.25 132 ILE A N 1
ATOM 1089 C CA . ILE A 1 132 ? -10.781 -9.588 6.425 1.00 75.25 132 ILE A CA 1
ATOM 1090 C C . ILE A 1 132 ? -11.236 -9.551 7.891 1.00 75.25 13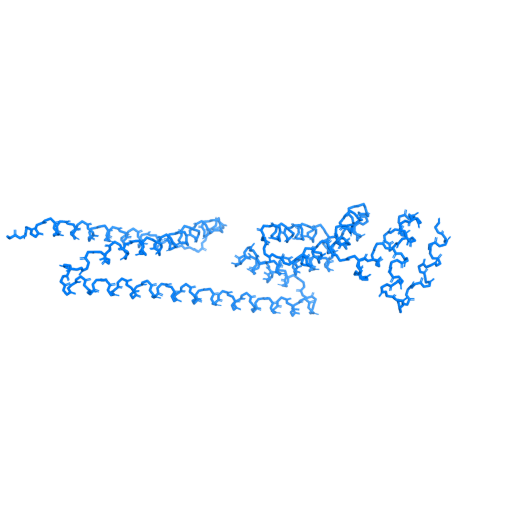2 ILE A C 1
ATOM 1092 O O . ILE A 1 132 ? -12.023 -8.676 8.260 1.00 75.25 132 ILE A O 1
ATOM 1096 N N . GLU A 1 133 ? -10.745 -10.459 8.742 1.00 80.62 133 GLU A N 1
ATOM 1097 C CA . GLU A 1 133 ? -11.038 -10.424 10.177 1.00 80.62 133 GLU A CA 1
ATOM 1098 C C . GLU A 1 133 ? -10.529 -9.122 10.806 1.00 80.62 133 GLU A C 1
ATOM 1100 O O . GLU A 1 133 ? -11.299 -8.455 11.500 1.00 80.62 133 GLU A O 1
ATOM 1105 N N . ILE A 1 134 ? -9.302 -8.691 10.497 1.00 81.69 134 ILE A N 1
ATOM 1106 C CA . ILE A 1 134 ? -8.769 -7.413 10.990 1.00 81.69 134 ILE A CA 1
ATOM 1107 C C . ILE A 1 134 ? -9.640 -6.241 10.536 1.00 81.69 134 ILE A C 1
ATOM 1109 O O . ILE A 1 134 ? -10.039 -5.429 11.366 1.00 81.69 134 ILE A O 1
ATOM 1113 N N . ILE A 1 135 ? -10.008 -6.177 9.253 1.00 77.94 135 ILE A N 1
ATOM 1114 C CA . ILE A 1 135 ? -10.879 -5.117 8.714 1.00 77.94 135 ILE A CA 1
ATOM 1115 C C . ILE A 1 135 ? -12.260 -5.131 9.395 1.00 77.94 135 ILE A C 1
ATOM 1117 O O . ILE A 1 135 ? -12.879 -4.084 9.587 1.00 77.94 135 ILE A O 1
ATOM 1121 N N . SER A 1 136 ? -12.757 -6.305 9.795 1.00 74.56 136 SER A N 1
ATOM 1122 C CA . SER A 1 136 ? -14.017 -6.420 10.538 1.00 74.56 136 SER A CA 1
ATOM 1123 C C . SER A 1 136 ? -13.912 -5.912 11.982 1.00 74.56 136 SER A C 1
ATOM 1125 O O . SER A 1 136 ? -14.890 -5.392 12.526 1.00 74.56 136 SER A O 1
ATOM 1127 N N . LEU A 1 137 ? -12.731 -6.039 12.597 1.00 76.25 137 LEU A N 1
ATOM 1128 C CA . LEU A 1 137 ? -12.438 -5.508 13.926 1.00 76.25 137 LEU A CA 1
ATOM 1129 C C . LEU A 1 137 ? -12.211 -3.996 13.852 1.00 76.25 137 LEU A C 1
ATOM 1131 O O . LEU A 1 137 ? -12.781 -3.243 14.645 1.00 76.25 137 LEU A O 1
ATOM 1135 N N . ASP A 1 138 ? -11.422 -3.535 12.889 1.00 78.38 138 ASP A N 1
ATOM 1136 C CA . ASP A 1 138 ? -11.134 -2.133 12.624 1.00 78.38 138 ASP A CA 1
ATOM 1137 C C . ASP A 1 138 ? -11.335 -1.789 11.143 1.00 78.38 138 ASP A C 1
ATOM 1139 O O . ASP A 1 138 ? -10.457 -1.947 10.294 1.00 78.38 138 ASP A O 1
ATOM 1143 N N . SER A 1 139 ? -12.505 -1.219 10.850 1.00 77.88 139 SER A N 1
ATOM 1144 C CA . SER A 1 139 ? -12.901 -0.826 9.496 1.00 77.88 139 SER A CA 1
ATOM 1145 C C . SER A 1 139 ? -12.084 0.332 8.916 1.00 77.88 139 SER A C 1
ATOM 1147 O O . SER A 1 139 ? -12.310 0.709 7.769 1.00 77.88 139 SER A O 1
ATOM 1149 N N . LYS A 1 140 ? -11.206 0.959 9.708 1.00 81.50 140 LYS A N 1
ATOM 1150 C CA . LYS A 1 140 ? -10.321 2.047 9.274 1.00 81.50 140 LYS A CA 1
ATOM 1151 C C . LYS A 1 140 ? -8.848 1.642 9.272 1.00 81.50 140 LYS A C 1
ATOM 1153 O O . LYS A 1 140 ? -7.993 2.502 9.073 1.00 81.50 140 LYS A O 1
ATOM 1158 N N . ASN A 1 141 ? -8.549 0.355 9.437 1.00 84.44 141 ASN A N 1
ATOM 1159 C CA . ASN A 1 141 ? -7.182 -0.139 9.463 1.00 84.44 141 ASN A CA 1
ATOM 1160 C C . ASN A 1 141 ? -6.530 -0.064 8.071 1.00 84.44 141 ASN A C 1
ATOM 1162 O O . ASN A 1 141 ? -6.626 -0.990 7.264 1.00 84.44 141 ASN A O 1
ATOM 1166 N N . LEU A 1 142 ? -5.864 1.056 7.781 1.00 88.00 142 LEU A N 1
ATOM 1167 C CA . LEU A 1 142 ? -5.221 1.308 6.490 1.00 88.00 142 LEU A CA 1
ATOM 1168 C C . LEU A 1 142 ? -4.191 0.229 6.127 1.00 88.00 142 LEU A C 1
ATOM 1170 O O . LEU A 1 142 ? -4.133 -0.190 4.971 1.00 88.00 142 LEU A O 1
ATOM 1174 N N . ALA A 1 143 ? -3.407 -0.235 7.104 1.00 90.81 143 ALA A N 1
ATOM 1175 C CA . ALA A 1 143 ? -2.395 -1.267 6.896 1.00 90.81 143 ALA A CA 1
ATOM 1176 C C . ALA A 1 143 ? -3.018 -2.561 6.350 1.00 90.81 143 ALA A C 1
ATOM 1178 O O . ALA A 1 143 ? -2.556 -3.086 5.343 1.00 90.81 143 ALA A O 1
ATOM 1179 N N . SER A 1 144 ? -4.137 -3.000 6.926 1.00 86.31 144 SER A N 1
ATOM 1180 C CA . SER A 1 144 ? -4.823 -4.225 6.501 1.00 86.31 144 SER A CA 1
ATOM 1181 C C . SER A 1 144 ? -5.428 -4.109 5.105 1.00 86.31 144 SER A C 1
ATOM 1183 O O . SER A 1 144 ? -5.349 -5.057 4.328 1.00 86.31 144 SER A O 1
ATOM 1185 N N . PHE A 1 145 ? -5.976 -2.944 4.737 1.00 85.06 145 PHE A N 1
ATOM 1186 C CA . PHE A 1 145 ? -6.420 -2.709 3.359 1.00 85.06 145 PHE A CA 1
ATOM 1187 C C . PHE A 1 145 ? -5.250 -2.731 2.368 1.00 85.06 145 PHE A C 1
ATOM 1189 O O . PHE A 1 145 ? -5.386 -3.295 1.284 1.00 85.06 145 PHE A O 1
ATOM 1196 N N . LYS A 1 146 ? -4.090 -2.161 2.725 1.00 93.75 146 LYS A N 1
ATOM 1197 C CA . LYS A 1 146 ? -2.887 -2.240 1.883 1.00 93.75 146 LYS A CA 1
ATOM 1198 C C . LYS A 1 146 ? -2.435 -3.687 1.697 1.00 93.75 146 LYS A C 1
ATOM 1200 O O . LYS A 1 146 ? -2.311 -4.124 0.557 1.00 93.75 146 LYS A O 1
ATOM 1205 N N . SER A 1 147 ? -2.279 -4.436 2.787 1.00 93.44 147 SER A N 1
ATOM 1206 C CA . SER A 1 147 ? -1.867 -5.842 2.740 1.00 93.44 147 SER A CA 1
ATOM 1207 C C . SER A 1 147 ? -2.858 -6.718 1.974 1.00 93.44 147 SER A C 1
ATOM 1209 O O . SER A 1 147 ? -2.440 -7.585 1.215 1.00 93.44 147 SER A O 1
ATOM 1211 N N . LEU A 1 148 ? -4.166 -6.464 2.093 1.00 87.06 148 LEU A N 1
ATOM 1212 C CA . LEU A 1 148 ? -5.182 -7.189 1.326 1.00 87.06 148 LEU A CA 1
ATOM 1213 C C . LEU A 1 148 ? -5.107 -6.870 -0.173 1.00 87.06 148 LEU A C 1
ATOM 1215 O O . LEU A 1 148 ? -5.201 -7.774 -1.001 1.00 87.06 148 LEU A O 1
ATOM 1219 N N . GLY A 1 149 ? -4.893 -5.604 -0.537 1.00 87.06 149 GLY A N 1
ATOM 1220 C CA . GLY A 1 149 ? -4.700 -5.222 -1.935 1.00 87.06 149 GLY A CA 1
ATOM 1221 C C . GLY A 1 149 ? -3.428 -5.833 -2.534 1.00 87.06 149 GLY A C 1
ATOM 1222 O O . GLY A 1 149 ? -3.453 -6.323 -3.663 1.00 87.06 149 GLY A O 1
ATOM 1223 N N . GLU A 1 150 ? -2.331 -5.858 -1.773 1.00 94.38 150 GLU A N 1
ATOM 1224 C CA . GLU A 1 150 ? -1.070 -6.503 -2.162 1.00 94.38 150 GLU A CA 1
ATOM 1225 C C . GLU A 1 150 ? -1.240 -8.018 -2.334 1.00 94.38 150 GLU A C 1
ATOM 1227 O O . GLU A 1 150 ? -0.771 -8.578 -3.326 1.00 94.38 150 GLU A O 1
ATOM 1232 N N . LEU A 1 151 ? -1.971 -8.669 -1.427 1.00 88.94 151 LEU A N 1
ATOM 1233 C CA . LEU A 1 151 ? -2.322 -10.083 -1.526 1.00 88.94 151 LEU A CA 1
ATOM 1234 C C . LEU A 1 151 ? -3.128 -10.370 -2.800 1.00 88.94 151 LEU A C 1
ATOM 1236 O O . LEU A 1 151 ? -2.772 -11.261 -3.571 1.00 88.94 151 LEU A O 1
ATOM 1240 N N . TYR A 1 152 ? -4.169 -9.583 -3.089 1.00 85.88 152 TYR A N 1
ATOM 1241 C CA . TYR A 1 152 ? -4.927 -9.734 -4.334 1.00 85.88 152 TYR A CA 1
ATOM 1242 C C . TYR A 1 152 ? -4.066 -9.508 -5.578 1.00 85.88 152 TYR A C 1
ATOM 1244 O O . TYR A 1 152 ? -4.200 -10.244 -6.558 1.00 85.88 152 TYR A O 1
ATOM 1252 N N . TYR A 1 153 ? -3.137 -8.551 -5.535 1.00 91.31 153 TYR A N 1
ATOM 1253 C CA . TYR A 1 153 ? -2.172 -8.343 -6.610 1.00 91.31 153 TYR A CA 1
ATOM 1254 C C . TYR A 1 153 ? -1.276 -9.578 -6.821 1.00 91.31 153 TYR A C 1
ATOM 1256 O O . TYR A 1 153 ? -1.115 -10.020 -7.959 1.00 91.31 153 TYR A O 1
ATOM 1264 N N . GLN A 1 154 ? -0.754 -10.187 -5.748 1.00 91.56 154 GLN A N 1
ATOM 1265 C CA . GLN A 1 154 ? 0.035 -11.429 -5.814 1.00 91.56 154 GLN A CA 1
ATOM 1266 C C . GLN A 1 154 ? -0.775 -12.603 -6.382 1.00 91.56 154 GLN A C 1
ATOM 1268 O O . GLN A 1 154 ? -0.278 -13.359 -7.217 1.00 91.56 154 GLN A O 1
ATOM 1273 N N . MET A 1 155 ? -2.055 -12.700 -6.016 1.00 83.44 155 MET A N 1
ATOM 1274 C CA . MET A 1 155 ? -2.997 -13.684 -6.559 1.00 83.44 155 MET A CA 1
ATOM 1275 C C . MET A 1 155 ? -3.425 -13.397 -8.010 1.00 83.44 155 MET A C 1
ATOM 1277 O O . MET A 1 155 ? -4.219 -14.155 -8.568 1.00 83.44 155 MET A O 1
ATOM 1281 N N . LYS A 1 156 ? -2.937 -12.310 -8.629 1.00 89.62 156 LYS A N 1
ATOM 1282 C CA . LYS A 1 156 ? -3.343 -11.816 -9.960 1.00 89.62 156 LYS A CA 1
ATOM 1283 C C . LYS A 1 156 ? -4.828 -11.436 -10.062 1.00 89.62 156 LYS A C 1
ATOM 1285 O O . LYS A 1 156 ? -5.376 -11.307 -11.156 1.00 89.62 156 LYS A O 1
ATOM 1290 N N . LYS A 1 157 ? -5.477 -11.214 -8.919 1.00 80.06 157 LYS A N 1
ATOM 1291 C CA . LYS A 1 157 ? -6.839 -10.685 -8.780 1.00 80.06 157 LYS A CA 1
ATOM 1292 C C . LYS A 1 157 ? -6.801 -9.158 -8.867 1.00 80.06 157 LYS A C 1
ATOM 1294 O O . LYS A 1 157 ? -6.960 -8.435 -7.885 1.00 80.06 157 LYS A O 1
ATOM 1299 N N . TYR A 1 158 ? -6.462 -8.651 -10.052 1.00 84.25 158 TYR A N 1
ATOM 1300 C CA . TYR A 1 158 ? -6.123 -7.237 -10.219 1.00 84.25 158 TYR A CA 1
ATOM 1301 C C . TYR A 1 158 ? -7.316 -6.287 -10.042 1.00 84.25 158 TYR A C 1
ATOM 1303 O O . TYR A 1 158 ? -7.105 -5.133 -9.681 1.00 84.25 158 TYR A O 1
ATOM 1311 N N . GLU A 1 159 ? -8.554 -6.726 -10.296 1.00 80.81 159 GLU A N 1
ATOM 1312 C CA . GLU A 1 159 ? -9.736 -5.880 -10.072 1.00 80.81 159 GLU A CA 1
ATOM 1313 C C . GLU A 1 159 ? -9.984 -5.697 -8.571 1.00 80.81 159 GLU A C 1
ATOM 1315 O O . GLU A 1 159 ? -10.082 -4.568 -8.094 1.00 80.81 159 GLU A O 1
ATOM 1320 N N . GLU A 1 160 ? -9.961 -6.791 -7.812 1.00 77.62 160 GLU A N 1
ATOM 1321 C CA . GLU A 1 160 ? -10.101 -6.776 -6.358 1.00 77.62 160 GLU A CA 1
ATOM 1322 C C . GLU A 1 160 ? -8.971 -5.974 -5.696 1.00 77.62 160 GLU A C 1
ATOM 1324 O O . GLU A 1 160 ? -9.217 -5.193 -4.772 1.00 77.62 160 GLU A O 1
ATOM 1329 N N . ALA A 1 161 ? -7.740 -6.083 -6.208 1.00 82.94 161 ALA A N 1
ATOM 1330 C CA . ALA A 1 161 ? -6.620 -5.251 -5.773 1.00 82.94 161 ALA A CA 1
ATOM 1331 C C . ALA A 1 161 ? -6.894 -3.756 -6.013 1.00 82.94 161 ALA A C 1
ATOM 1333 O O . ALA A 1 161 ? -6.741 -2.943 -5.101 1.00 82.94 161 ALA A O 1
ATOM 1334 N N . LEU A 1 162 ? -7.346 -3.380 -7.217 1.00 81.94 162 LEU A N 1
ATOM 1335 C CA . LEU A 1 162 ? -7.671 -1.991 -7.559 1.00 81.94 162 LEU A CA 1
ATOM 1336 C C . LEU A 1 162 ? -8.783 -1.422 -6.675 1.00 81.94 162 LEU A C 1
ATOM 1338 O O . LEU A 1 162 ? -8.672 -0.282 -6.221 1.00 81.94 162 LEU A O 1
ATOM 1342 N N . GLU A 1 163 ? -9.851 -2.181 -6.431 1.00 80.19 163 GLU A N 1
ATOM 1343 C CA . GLU A 1 163 ? -10.929 -1.771 -5.527 1.00 80.19 163 GLU A CA 1
ATOM 1344 C C . GLU A 1 163 ? -10.401 -1.565 -4.106 1.00 80.19 163 GLU A C 1
ATOM 1346 O O . GLU A 1 163 ? -10.617 -0.506 -3.509 1.00 80.19 163 GLU A O 1
ATOM 1351 N N . THR A 1 164 ? -9.631 -2.527 -3.597 1.00 76.38 164 THR A N 1
ATOM 1352 C CA . THR A 1 164 ? -9.075 -2.489 -2.240 1.00 76.38 164 THR A CA 1
ATOM 1353 C C . THR A 1 164 ? -8.124 -1.303 -2.053 1.00 76.38 164 THR A C 1
ATOM 1355 O O . THR A 1 164 ? -8.257 -0.544 -1.090 1.00 76.38 164 THR A O 1
ATOM 1358 N N . PHE A 1 165 ? -7.227 -1.049 -3.009 1.00 88.94 165 PHE A N 1
ATOM 1359 C CA . PHE A 1 165 ? -6.333 0.110 -2.973 1.00 88.94 165 PHE A CA 1
ATOM 1360 C C . PHE A 1 165 ? -7.082 1.444 -3.107 1.00 88.94 165 PHE A C 1
ATOM 1362 O O . PHE A 1 165 ? -6.735 2.410 -2.428 1.00 88.94 165 PHE A O 1
ATOM 1369 N N . LYS A 1 166 ? -8.148 1.522 -3.918 1.00 84.31 166 LYS A N 1
ATOM 1370 C CA . LYS A 1 166 ? -9.015 2.717 -3.971 1.00 84.31 166 LYS A CA 1
ATOM 1371 C C . LYS A 1 166 ? -9.697 2.974 -2.629 1.00 84.31 166 LYS A C 1
ATOM 1373 O O . LYS A 1 166 ? -9.866 4.132 -2.250 1.00 84.31 166 LYS A O 1
ATOM 1378 N N . HIS A 1 167 ? -10.091 1.925 -1.909 1.00 81.56 167 HIS A N 1
ATOM 1379 C CA . HIS A 1 167 ? -10.618 2.052 -0.552 1.00 81.56 167 HIS A CA 1
ATOM 1380 C C . HIS A 1 167 ? -9.550 2.539 0.435 1.00 81.56 167 HIS A C 1
ATOM 1382 O O . HIS A 1 167 ? -9.816 3.492 1.166 1.00 81.56 167 HIS A O 1
ATOM 1388 N N . ALA A 1 168 ? -8.337 1.982 0.397 1.00 86.69 168 ALA A N 1
ATOM 1389 C CA . ALA A 1 168 ? -7.206 2.467 1.193 1.00 86.69 168 ALA A CA 1
ATOM 1390 C C . ALA A 1 168 ? -6.919 3.960 0.940 1.00 86.69 168 ALA A C 1
ATOM 1392 O O . ALA A 1 168 ? -6.755 4.737 1.879 1.00 86.69 168 ALA A O 1
ATOM 1393 N N . LEU A 1 169 ? -6.952 4.392 -0.324 1.00 89.56 169 LEU A N 1
ATOM 1394 C CA . LEU A 1 169 ? -6.752 5.792 -0.698 1.00 89.56 169 LEU A CA 1
ATOM 1395 C C . LEU A 1 169 ? -7.850 6.715 -0.142 1.00 89.56 169 LEU A C 1
ATOM 1397 O O . LEU A 1 169 ? -7.553 7.820 0.305 1.00 89.56 169 LEU A O 1
ATOM 1401 N N . LYS A 1 170 ? -9.112 6.265 -0.120 1.00 85.44 170 LYS A N 1
ATOM 1402 C CA . LYS A 1 170 ? -10.205 7.022 0.517 1.00 85.44 170 LYS A CA 1
ATOM 1403 C C . LYS A 1 170 ? -9.968 7.200 2.017 1.00 85.44 170 LYS A C 1
ATOM 1405 O O . LYS A 1 170 ? -10.187 8.295 2.520 1.00 85.44 170 LYS A O 1
ATOM 1410 N N . LEU A 1 171 ? -9.493 6.163 2.714 1.00 82.81 171 LEU A N 1
ATOM 1411 C CA . LEU A 1 171 ? -9.175 6.256 4.144 1.00 82.81 171 LEU A CA 1
ATOM 1412 C C . LEU A 1 171 ? -8.079 7.295 4.414 1.00 82.81 171 LEU A C 1
ATOM 1414 O O . LEU A 1 171 ? -8.231 8.103 5.326 1.00 82.81 171 LEU A O 1
ATOM 1418 N N . ILE A 1 172 ? -7.034 7.326 3.581 1.00 90.50 172 ILE A N 1
ATOM 1419 C CA . ILE A 1 172 ? -5.970 8.342 3.649 1.00 90.50 172 ILE A CA 1
ATOM 1420 C C . ILE A 1 172 ? -6.542 9.751 3.454 1.00 90.50 172 ILE A C 1
ATOM 1422 O O . ILE A 1 172 ? -6.232 10.661 4.210 1.00 90.50 172 ILE A O 1
ATOM 1426 N N . GLN A 1 173 ? -7.415 9.945 2.465 1.00 86.38 173 GLN A N 1
ATOM 1427 C CA . GLN A 1 173 ? -8.009 11.258 2.184 1.00 86.38 173 GLN A CA 1
ATOM 1428 C C . GLN A 1 173 ? -8.969 11.734 3.287 1.00 86.38 173 GLN A C 1
ATOM 1430 O O . GLN A 1 173 ? -9.143 12.939 3.483 1.00 86.38 173 GLN A O 1
ATOM 1435 N N . GLU A 1 174 ? -9.611 10.805 3.999 1.00 86.81 174 GLU A N 1
ATOM 1436 C CA . GLU A 1 174 ? -10.443 11.111 5.165 1.00 86.81 174 GLU A CA 1
ATOM 1437 C C . GLU A 1 174 ? -9.608 11.508 6.392 1.00 86.81 174 GLU A C 1
ATOM 1439 O O . GLU A 1 174 ? -10.064 12.323 7.203 1.00 86.81 174 GLU A O 1
ATOM 1444 N N . ASP A 1 175 ? -8.397 10.963 6.529 1.00 86.69 175 ASP A N 1
ATOM 1445 C CA . ASP A 1 175 ? -7.477 11.287 7.613 1.00 86.69 175 ASP A CA 1
ATOM 1446 C C . ASP A 1 175 ? -6.483 12.392 7.224 1.00 86.69 175 ASP A C 1
ATOM 1448 O O . ASP A 1 175 ? -5.424 12.175 6.639 1.00 86.69 175 ASP A O 1
ATOM 1452 N N . LYS A 1 176 ? -6.795 13.616 7.658 1.00 79.88 176 LYS A N 1
ATOM 1453 C CA . LYS A 1 176 ? -5.976 14.812 7.404 1.00 79.88 176 LYS A CA 1
ATOM 1454 C C . LYS A 1 176 ? -4.568 14.767 8.009 1.00 79.88 176 LYS A C 1
ATOM 1456 O O . LYS A 1 176 ? -3.779 15.658 7.706 1.00 79.88 176 LYS A O 1
ATOM 1461 N N . ASN A 1 177 ? -4.274 13.800 8.878 1.00 85.38 177 ASN A N 1
ATOM 1462 C CA . ASN A 1 177 ? -2.968 13.657 9.519 1.00 85.38 177 ASN A CA 1
ATOM 1463 C C . ASN A 1 177 ? -2.091 12.584 8.861 1.00 85.38 177 ASN A C 1
ATOM 1465 O O . ASN A 1 177 ? -0.981 12.347 9.338 1.00 85.38 177 ASN A O 1
ATOM 1469 N N . THR A 1 178 ? -2.561 11.924 7.798 1.00 84.00 178 THR A N 1
ATOM 1470 C CA . THR A 1 178 ? -1.766 10.900 7.119 1.00 84.00 178 THR A CA 1
ATOM 1471 C C . THR A 1 178 ? -0.585 11.526 6.372 1.00 84.00 178 THR A C 1
ATOM 1473 O O . THR A 1 178 ? -0.723 12.529 5.672 1.00 84.00 178 THR A O 1
ATOM 1476 N N . ASP A 1 179 ? 0.593 10.919 6.530 1.00 89.19 179 ASP A N 1
ATOM 1477 C CA . ASP A 1 179 ? 1.801 11.271 5.786 1.00 89.19 179 ASP A CA 1
ATOM 1478 C C . ASP A 1 179 ? 1.561 11.125 4.265 1.00 89.19 179 ASP A C 1
ATOM 1480 O O . ASP A 1 179 ? 1.151 10.044 3.823 1.00 89.19 179 ASP A O 1
ATOM 1484 N N . PRO A 1 180 ? 1.838 12.165 3.449 1.00 90.31 180 PRO A N 1
ATOM 1485 C CA . PRO A 1 180 ? 1.759 12.092 1.990 1.00 90.31 180 PRO A CA 1
ATOM 1486 C C . PRO A 1 180 ? 2.518 10.913 1.363 1.00 90.31 180 PRO A C 1
ATOM 1488 O O . PRO A 1 180 ? 2.122 10.434 0.300 1.00 90.31 180 PRO A O 1
ATOM 1491 N N . SER A 1 181 ? 3.577 10.408 2.006 1.00 90.81 181 SER A N 1
ATOM 1492 C CA . SER A 1 181 ? 4.296 9.211 1.542 1.00 90.81 181 SER A CA 1
ATOM 1493 C C . SER A 1 181 ? 3.388 7.973 1.481 1.00 90.81 181 SER A C 1
ATOM 1495 O O . SER A 1 181 ? 3.487 7.163 0.559 1.00 90.81 181 SER A O 1
ATOM 1497 N N . GLN A 1 182 ? 2.418 7.849 2.395 1.00 92.56 182 GLN A N 1
ATOM 1498 C CA . GLN A 1 182 ? 1.457 6.744 2.378 1.00 92.56 182 GLN A CA 1
ATOM 1499 C C . GLN A 1 182 ? 0.507 6.840 1.184 1.00 92.56 182 GLN A C 1
ATOM 1501 O O . GLN A 1 182 ? 0.187 5.818 0.572 1.00 92.56 182 GLN A O 1
ATOM 1506 N N . GLU A 1 183 ? 0.089 8.058 0.826 1.00 93.38 183 GLU A N 1
ATOM 1507 C CA . GLU A 1 183 ? -0.693 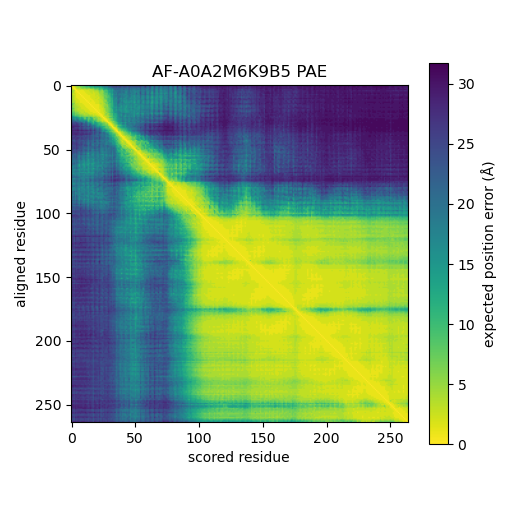8.302 -0.388 1.00 93.38 183 GLU A CA 1
ATOM 1508 C C . GLU A 1 183 ? 0.103 7.883 -1.628 1.00 93.38 183 GLU A C 1
ATOM 1510 O O . GLU A 1 183 ? -0.434 7.188 -2.494 1.00 93.38 183 GLU A O 1
ATOM 1515 N N . ALA A 1 184 ? 1.390 8.244 -1.688 1.00 95.00 184 ALA A N 1
ATOM 1516 C CA . ALA A 1 184 ? 2.274 7.871 -2.786 1.00 95.00 184 ALA A CA 1
ATOM 1517 C C . ALA A 1 184 ? 2.417 6.345 -2.922 1.00 95.00 184 ALA A C 1
ATOM 1519 O O . ALA A 1 184 ? 2.285 5.821 -4.027 1.00 95.00 184 ALA A O 1
ATOM 1520 N N . GLU A 1 185 ? 2.606 5.620 -1.819 1.00 95.06 185 GLU A N 1
ATOM 1521 C CA . GLU A 1 185 ? 2.718 4.154 -1.821 1.00 95.06 185 GLU A CA 1
ATOM 1522 C C . GLU A 1 185 ? 1.432 3.453 -2.293 1.00 95.06 185 GLU A C 1
ATOM 1524 O O . GLU A 1 185 ? 1.482 2.531 -3.115 1.00 95.06 185 GLU A O 1
ATOM 1529 N N . VAL A 1 186 ? 0.259 3.895 -1.823 1.00 95.12 186 VAL A N 1
ATOM 1530 C CA . VAL A 1 186 ? -1.028 3.315 -2.256 1.00 95.12 186 VAL A CA 1
ATOM 1531 C C . VAL A 1 186 ? -1.315 3.646 -3.720 1.00 95.12 186 VAL A C 1
ATOM 1533 O O . VAL A 1 186 ? -1.700 2.766 -4.492 1.00 95.12 186 VAL A O 1
ATOM 1536 N N . CYS A 1 187 ? -1.078 4.891 -4.138 1.00 96.31 187 CYS A N 1
ATOM 1537 C CA . CYS A 1 187 ? -1.210 5.280 -5.539 1.00 96.31 187 CYS A CA 1
ATOM 1538 C C . CYS A 1 187 ? -0.243 4.498 -6.434 1.00 96.31 187 CYS A C 1
ATOM 1540 O O . CYS A 1 187 ? -0.616 4.092 -7.531 1.00 96.31 187 CYS A O 1
ATOM 1542 N N . PHE A 1 188 ? 0.978 4.218 -5.977 1.00 97.81 188 PHE A N 1
ATOM 1543 C CA . PHE A 1 188 ? 1.908 3.398 -6.744 1.00 97.81 188 PHE A CA 1
ATOM 1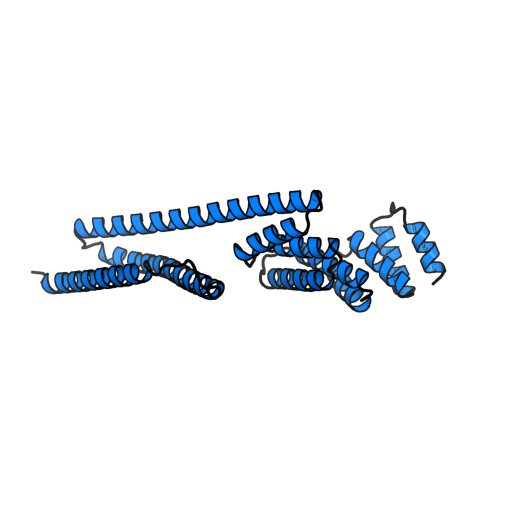544 C C . PHE A 1 188 ? 1.445 1.940 -6.853 1.00 97.81 188 PHE A C 1
ATOM 1546 O O . PHE A 1 188 ? 1.574 1.331 -7.912 1.00 97.81 188 PHE A O 1
ATOM 1553 N N . SER A 1 189 ? 0.817 1.400 -5.812 1.00 97.44 189 SER A N 1
ATOM 1554 C CA . SER A 1 189 ? 0.197 0.070 -5.871 1.00 97.44 189 SER A CA 1
ATOM 1555 C C . SER A 1 189 ? -0.937 0.015 -6.910 1.00 97.44 189 SER A C 1
ATOM 1557 O O . SER A 1 189 ? -1.037 -0.950 -7.670 1.00 97.44 189 SER A O 1
ATOM 1559 N N . LEU A 1 190 ? -1.724 1.095 -7.045 1.00 97.00 190 LEU A N 1
ATOM 1560 C CA . LEU A 1 190 ? -2.682 1.251 -8.150 1.00 97.00 190 LEU A CA 1
ATOM 1561 C C . LEU A 1 190 ? -1.987 1.286 -9.517 1.00 97.00 190 LEU A C 1
ATOM 1563 O O . LEU A 1 190 ? -2.465 0.637 -10.444 1.00 97.00 190 LEU A O 1
ATOM 1567 N N . VAL A 1 191 ? -0.866 2.006 -9.656 1.00 97.94 191 VAL A N 1
ATOM 1568 C CA . VAL A 1 191 ? -0.083 2.041 -10.908 1.00 97.94 191 VAL A CA 1
ATOM 1569 C C . VAL A 1 191 ? 0.326 0.633 -11.327 1.00 97.94 191 VAL A C 1
ATOM 1571 O O . VAL A 1 191 ? 0.153 0.280 -12.493 1.00 97.94 191 VAL A O 1
ATOM 1574 N N . LEU A 1 192 ? 0.852 -0.167 -10.397 1.00 97.69 192 LEU A N 1
ATOM 1575 C CA . LEU A 1 192 ? 1.257 -1.543 -10.678 1.00 97.69 192 LEU A CA 1
ATOM 1576 C C . LEU A 1 192 ? 0.062 -2.385 -11.135 1.00 97.69 192 LEU A C 1
ATOM 1578 O O . LEU A 1 192 ? 0.127 -3.018 -12.184 1.00 97.69 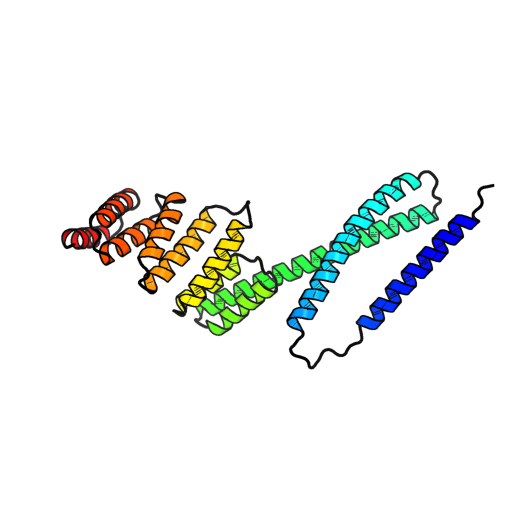192 LEU A O 1
ATOM 1582 N N . ALA A 1 193 ? -1.061 -2.325 -10.417 1.00 95.31 193 ALA A N 1
ATOM 1583 C CA . ALA A 1 193 ? -2.262 -3.068 -10.788 1.00 95.31 193 ALA A CA 1
ATOM 1584 C C . ALA A 1 193 ? -2.846 -2.625 -12.147 1.00 95.31 193 ALA A C 1
ATOM 1586 O O . ALA A 1 193 ? -3.260 -3.465 -12.945 1.00 95.31 193 ALA A O 1
ATOM 1587 N N . TYR A 1 194 ? -2.837 -1.325 -12.464 1.00 97.50 194 TYR A N 1
ATOM 1588 C CA . TYR A 1 194 ? -3.236 -0.833 -13.786 1.00 97.50 194 TYR A CA 1
ATOM 1589 C C . TYR A 1 194 ? -2.274 -1.283 -14.889 1.00 97.50 194 TYR A C 1
ATOM 1591 O O . TYR A 1 194 ? -2.727 -1.644 -15.973 1.00 97.50 194 TYR A O 1
ATOM 1599 N N . LYS A 1 195 ? -0.963 -1.289 -14.622 1.00 97.06 195 LYS A N 1
ATOM 1600 C CA . LYS A 1 195 ? 0.064 -1.747 -15.566 1.00 97.06 195 LYS A CA 1
ATOM 1601 C C . LYS A 1 195 ? -0.118 -3.224 -15.920 1.00 97.06 195 LYS A C 1
ATOM 1603 O O . LYS A 1 195 ? -0.097 -3.540 -17.104 1.00 97.06 195 LYS A O 1
ATOM 1608 N N . GLU A 1 196 ? -0.337 -4.096 -14.935 1.00 96.00 196 GLU A N 1
ATOM 1609 C CA . GLU A 1 196 ? -0.575 -5.534 -15.167 1.00 96.00 196 GLU A CA 1
ATOM 1610 C C . GLU A 1 196 ? -1.849 -5.798 -15.983 1.00 96.00 196 GLU A C 1
ATOM 1612 O O . GLU A 1 196 ? -1.941 -6.781 -16.712 1.00 96.00 196 GLU A O 1
ATOM 1617 N N . ARG A 1 197 ? -2.822 -4.884 -15.914 1.00 95.12 197 ARG A N 1
ATOM 1618 C CA . ARG A 1 197 ? -4.034 -4.912 -16.744 1.00 95.12 197 ARG A CA 1
ATOM 1619 C C . ARG A 1 197 ? -3.892 -4.208 -18.093 1.00 95.12 197 ARG A C 1
ATOM 1621 O O . ARG A 1 197 ? -4.888 -4.054 -18.790 1.00 95.12 197 ARG A O 1
ATOM 1628 N N . GLU A 1 198 ? -2.698 -3.733 -18.436 1.00 95.75 198 GLU A N 1
ATOM 1629 C CA . GLU A 1 198 ? -2.424 -2.929 -19.635 1.00 95.75 198 GLU A CA 1
ATOM 1630 C C . GLU A 1 198 ? -3.221 -1.606 -19.720 1.00 95.75 198 GLU A C 1
ATOM 1632 O O . GLU A 1 198 ? -3.262 -0.940 -20.760 1.00 95.75 198 GLU A O 1
ATOM 1637 N N . ASN A 1 199 ? -3.785 -1.150 -18.597 1.00 96.56 199 ASN A N 1
ATOM 1638 C CA . ASN A 1 199 ? -4.476 0.133 -18.454 1.00 96.56 199 ASN A CA 1
ATOM 1639 C C . ASN A 1 199 ? -3.451 1.265 -18.285 1.00 96.56 199 ASN A C 1
ATOM 1641 O O . ASN A 1 199 ? -3.354 1.942 -17.259 1.00 96.56 199 ASN A O 1
ATOM 1645 N N . PHE A 1 200 ? -2.615 1.450 -19.308 1.00 96.12 200 PHE A N 1
ATOM 1646 C CA . PHE A 1 200 ? -1.456 2.342 -19.253 1.00 96.12 200 PHE A CA 1
ATOM 1647 C C . PHE A 1 200 ? -1.821 3.818 -19.082 1.00 96.12 200 PHE A C 1
ATOM 1649 O O . PHE A 1 200 ? -1.006 4.590 -18.582 1.00 96.12 200 PHE A O 1
ATOM 1656 N N . ARG A 1 201 ? -3.020 4.233 -19.505 1.00 95.25 201 ARG A N 1
ATOM 1657 C CA . ARG A 1 201 ? -3.467 5.622 -19.359 1.00 95.25 201 ARG A CA 1
ATOM 1658 C C . ARG A 1 201 ? -3.683 5.955 -17.885 1.00 95.25 201 ARG A C 1
ATOM 1660 O O . ARG A 1 201 ? -3.096 6.909 -17.387 1.00 95.25 201 ARG A O 1
ATOM 1667 N N . GLU A 1 202 ? -4.470 5.135 -17.202 1.00 95.56 202 GLU A N 1
ATOM 1668 C CA . GLU A 1 202 ? -4.756 5.234 -15.774 1.00 95.56 202 GLU A CA 1
ATOM 1669 C C . GLU A 1 202 ? -3.468 5.093 -14.959 1.00 95.56 202 GLU A C 1
ATOM 1671 O O . GLU A 1 202 ? -3.220 5.894 -14.060 1.00 95.56 202 GLU A O 1
ATOM 1676 N N . ALA A 1 203 ? -2.603 4.144 -15.333 1.00 97.06 203 ALA A N 1
ATOM 1677 C CA . ALA A 1 203 ? -1.299 3.977 -14.703 1.00 97.06 203 ALA A CA 1
ATOM 1678 C C . ALA A 1 203 ? -0.447 5.254 -14.804 1.00 97.06 203 ALA A C 1
ATOM 1680 O O . ALA A 1 203 ? 0.083 5.711 -13.798 1.00 97.06 203 ALA A O 1
ATOM 1681 N N . LEU A 1 204 ? -0.337 5.876 -15.985 1.00 94.81 204 LEU A N 1
ATOM 1682 C CA . LEU A 1 204 ? 0.425 7.121 -16.151 1.00 94.81 204 LEU A CA 1
ATOM 1683 C C . LEU A 1 204 ? -0.206 8.307 -15.411 1.00 94.81 204 LEU A C 1
ATOM 1685 O O . LEU A 1 204 ? 0.522 9.171 -14.922 1.00 94.81 204 LEU A O 1
ATOM 1689 N N . ASP A 1 205 ? -1.533 8.374 -15.328 1.00 95.25 205 ASP A N 1
ATOM 1690 C CA . ASP A 1 205 ? -2.221 9.445 -14.608 1.00 95.25 205 ASP A CA 1
ATOM 1691 C C . ASP A 1 205 ? -2.018 9.340 -13.090 1.00 95.25 205 ASP A C 1
ATOM 1693 O O . ASP A 1 205 ? -1.711 10.354 -12.458 1.00 95.25 205 ASP A O 1
ATOM 1697 N N . GLU A 1 206 ? -2.080 8.138 -12.510 1.00 96.00 206 GLU A N 1
ATOM 1698 C CA . GLU A 1 206 ? -1.700 7.918 -11.106 1.00 96.00 206 GLU A CA 1
ATOM 1699 C C . GLU A 1 206 ? -0.198 8.136 -10.882 1.00 96.00 206 GLU A C 1
ATOM 1701 O O . GLU A 1 206 ? 0.212 8.750 -9.895 1.00 96.00 206 GLU A O 1
ATOM 1706 N N . LEU A 1 207 ? 0.640 7.742 -11.843 1.00 96.12 207 LEU A N 1
ATOM 1707 C CA . LEU A 1 207 ? 2.083 7.912 -11.735 1.00 96.12 207 LEU A CA 1
ATOM 1708 C C . LEU A 1 207 ? 2.503 9.393 -11.701 1.00 96.12 207 LEU A C 1
ATOM 1710 O O . LEU A 1 207 ? 3.421 9.778 -10.976 1.00 96.12 207 LEU A O 1
ATOM 1714 N N . LYS A 1 208 ? 1.789 10.263 -12.427 1.00 94.94 208 LYS A N 1
ATOM 1715 C CA . LYS A 1 208 ? 1.971 11.721 -12.321 1.00 94.94 208 LYS A CA 1
ATOM 1716 C C . LYS A 1 208 ? 1.659 12.241 -10.919 1.00 94.94 208 LYS A C 1
ATOM 1718 O O . LYS A 1 208 ? 2.248 13.243 -10.525 1.00 94.94 208 LYS A O 1
ATOM 1723 N N . LYS A 1 209 ? 0.724 11.628 -10.184 1.00 93.44 209 LYS A N 1
ATOM 1724 C CA . LYS A 1 209 ? 0.406 12.037 -8.808 1.00 93.44 209 LYS A CA 1
ATOM 1725 C C . LYS A 1 209 ? 1.527 11.634 -7.859 1.00 93.44 209 LYS A C 1
ATOM 1727 O O . LYS A 1 209 ? 2.033 12.497 -7.150 1.00 93.44 209 LYS A O 1
ATOM 1732 N N . VAL A 1 210 ? 1.994 10.385 -7.916 1.00 95.19 210 VAL A N 1
ATOM 1733 C CA . VAL A 1 210 ? 3.071 9.927 -7.015 1.00 95.19 210 VAL A CA 1
ATOM 1734 C C . VAL A 1 210 ? 4.389 10.653 -7.271 1.00 95.19 210 VAL A C 1
ATOM 1736 O O . VAL A 1 210 ? 5.067 11.024 -6.323 1.00 95.19 210 VAL A O 1
ATOM 1739 N N . LEU A 1 211 ? 4.711 10.979 -8.528 1.00 95.19 211 LEU A N 1
ATOM 1740 C CA . LEU A 1 211 ? 5.898 11.773 -8.872 1.00 95.19 211 LEU A CA 1
ATOM 1741 C C . LEU A 1 211 ? 5.791 13.256 -8.472 1.00 95.19 211 LEU A C 1
ATOM 1743 O O . LEU A 1 211 ? 6.799 13.956 -8.479 1.00 95.19 211 LEU A O 1
ATOM 1747 N N . LYS A 1 212 ? 4.602 13.769 -8.126 1.00 95.38 212 LYS A N 1
ATOM 1748 C CA . LYS A 1 212 ? 4.482 15.096 -7.492 1.00 95.38 212 LYS A CA 1
ATOM 1749 C C . LYS A 1 212 ? 4.839 15.047 -6.010 1.00 95.38 212 LYS A C 1
ATOM 1751 O O . LYS A 1 212 ? 5.374 16.029 -5.506 1.00 95.38 212 LYS A O 1
ATOM 1756 N N . ILE A 1 213 ? 4.527 13.937 -5.342 1.00 94.12 213 ILE A N 1
ATOM 1757 C CA . ILE A 1 213 ? 4.827 13.726 -3.922 1.00 94.12 213 ILE A CA 1
ATOM 1758 C C . ILE A 1 213 ? 6.313 13.381 -3.770 1.00 94.12 213 ILE A C 1
ATOM 1760 O O . ILE A 1 213 ? 7.035 14.040 -3.028 1.00 94.12 213 ILE A O 1
ATOM 1764 N N . GLU A 1 214 ? 6.793 12.411 -4.551 1.00 95.00 214 GLU A N 1
ATOM 1765 C CA . GLU A 1 214 ? 8.171 11.922 -4.519 1.00 95.00 214 GLU A CA 1
ATOM 1766 C C . GLU A 1 214 ? 8.818 11.984 -5.918 1.00 95.00 214 GLU A C 1
ATOM 1768 O O . GLU A 1 214 ? 8.948 10.970 -6.612 1.00 95.00 214 GLU A O 1
ATOM 1773 N N . PRO A 1 215 ? 9.265 13.172 -6.368 1.00 94.50 215 PRO A N 1
ATOM 1774 C CA . PRO A 1 215 ? 9.768 13.376 -7.733 1.00 94.50 215 PRO A CA 1
ATOM 1775 C C . PRO A 1 215 ? 11.052 12.610 -8.054 1.00 94.50 215 PRO A C 1
ATOM 1777 O O . PRO A 1 215 ? 11.363 12.383 -9.223 1.00 94.50 215 PRO A O 1
ATOM 1780 N N . ASN A 1 216 ? 11.795 12.217 -7.021 1.00 94.06 216 ASN A N 1
ATOM 1781 C CA . ASN A 1 216 ? 13.074 11.528 -7.135 1.00 94.06 216 ASN A CA 1
ATOM 1782 C C . ASN A 1 216 ? 12.990 10.075 -6.648 1.00 94.06 216 ASN A C 1
ATOM 1784 O O . ASN A 1 216 ? 14.017 9.515 -6.287 1.00 94.06 216 ASN A O 1
ATOM 1788 N N . ASN A 1 217 ? 11.809 9.453 -6.586 1.00 94.81 217 ASN A N 1
ATOM 1789 C CA . ASN A 1 217 ? 11.724 8.036 -6.233 1.00 94.81 217 ASN A CA 1
ATOM 1790 C C . ASN A 1 217 ? 12.139 7.169 -7.444 1.00 94.81 217 ASN A C 1
ATOM 1792 O O . ASN A 1 217 ? 11.451 7.193 -8.475 1.00 94.81 217 ASN A O 1
ATOM 1796 N N . PRO A 1 218 ? 13.231 6.377 -7.359 1.00 94.06 218 PRO A N 1
ATOM 1797 C CA . PRO A 1 218 ? 13.695 5.571 -8.486 1.00 94.06 218 PRO A CA 1
ATOM 1798 C C . PRO A 1 218 ? 12.655 4.562 -8.974 1.00 94.06 218 PRO A C 1
ATOM 1800 O O . PRO A 1 218 ? 12.569 4.340 -10.174 1.00 94.06 218 PRO A O 1
ATOM 1803 N N . ARG A 1 219 ? 11.845 3.982 -8.077 1.00 94.25 219 ARG A N 1
ATOM 1804 C CA . ARG A 1 219 ? 10.827 2.972 -8.414 1.00 94.25 219 ARG A CA 1
ATOM 1805 C C . ARG A 1 219 ? 9.712 3.564 -9.282 1.00 94.25 219 ARG A C 1
ATOM 1807 O O . ARG A 1 219 ? 9.228 2.921 -10.216 1.00 94.25 219 ARG A O 1
ATOM 1814 N N . PHE A 1 220 ? 9.330 4.809 -9.002 1.00 95.94 220 PHE A N 1
ATOM 1815 C CA . PHE A 1 220 ? 8.293 5.516 -9.755 1.00 95.94 220 PHE A CA 1
ATOM 1816 C C . PHE A 1 220 ? 8.808 5.933 -11.134 1.00 95.94 220 PHE A C 1
ATOM 1818 O O . PHE A 1 220 ? 8.130 5.719 -12.137 1.00 95.94 220 PHE A O 1
ATOM 1825 N N . LEU A 1 221 ? 10.030 6.470 -11.195 1.00 96.12 221 LEU A N 1
ATOM 1826 C CA . LEU A 1 221 ? 10.682 6.853 -12.451 1.00 96.12 221 LEU A CA 1
ATOM 1827 C C . LEU A 1 221 ? 10.967 5.640 -13.350 1.00 96.12 221 LEU A C 1
ATOM 1829 O O . LEU A 1 221 ? 10.766 5.719 -14.560 1.00 96.12 221 LEU A O 1
ATOM 1833 N N . ASP A 1 222 ? 11.372 4.517 -12.756 1.00 94.69 222 ASP A N 1
ATOM 1834 C CA . ASP A 1 222 ? 11.550 3.229 -13.432 1.00 94.69 222 ASP A CA 1
ATOM 1835 C C . ASP A 1 222 ? 10.256 2.775 -14.118 1.00 94.69 222 ASP A C 1
ATOM 1837 O O . ASP A 1 222 ? 10.206 2.549 -15.328 1.00 94.69 222 ASP A O 1
ATOM 1841 N N . THR A 1 223 ? 9.157 2.765 -13.365 1.00 96.31 223 THR A N 1
ATOM 1842 C CA . THR A 1 223 ? 7.840 2.383 -13.889 1.00 96.31 223 THR A CA 1
ATOM 1843 C C . THR A 1 223 ? 7.343 3.360 -14.963 1.00 96.31 223 THR A C 1
ATOM 1845 O O . THR A 1 223 ? 6.751 2.933 -15.956 1.00 96.31 223 THR A O 1
ATOM 1848 N N . ALA A 1 224 ? 7.622 4.663 -14.817 1.00 96.38 224 ALA A N 1
ATOM 1849 C CA . ALA A 1 224 ? 7.284 5.684 -15.816 1.00 96.38 224 ALA A CA 1
ATOM 1850 C C . ALA A 1 224 ? 7.970 5.405 -17.146 1.00 96.38 224 ALA A C 1
ATOM 1852 O O . ALA A 1 224 ? 7.345 5.463 -18.208 1.00 96.38 224 ALA A O 1
ATOM 1853 N N . LEU A 1 225 ? 9.260 5.092 -17.067 1.00 96.06 225 LEU A N 1
ATOM 1854 C CA . LEU A 1 225 ? 10.090 4.767 -18.206 1.00 96.06 225 LEU A CA 1
ATOM 1855 C C . LEU A 1 225 ? 9.599 3.491 -18.894 1.00 96.06 225 LEU A C 1
ATOM 1857 O O . LEU A 1 225 ? 9.391 3.499 -20.108 1.00 96.06 225 LEU A O 1
ATOM 1861 N N . GLU A 1 226 ? 9.353 2.424 -18.133 1.00 95.38 226 GLU A N 1
ATOM 1862 C CA . GLU A 1 226 ? 8.841 1.162 -18.673 1.00 95.38 226 GLU A CA 1
ATOM 1863 C C . GLU A 1 226 ? 7.508 1.354 -19.410 1.00 95.38 226 GLU A C 1
ATOM 1865 O O . GLU A 1 226 ? 7.390 0.951 -20.570 1.00 95.38 226 GLU A O 1
ATOM 1870 N N . ILE A 1 227 ? 6.526 2.024 -18.794 1.00 96.31 227 ILE A N 1
ATOM 1871 C CA . ILE A 1 227 ? 5.218 2.261 -19.424 1.00 96.31 227 ILE A CA 1
ATOM 1872 C C . ILE A 1 227 ? 5.355 3.154 -20.667 1.00 96.31 227 ILE A C 1
ATOM 1874 O O . ILE A 1 227 ? 4.722 2.884 -21.690 1.00 96.31 227 ILE A O 1
ATOM 1878 N N . SER A 1 228 ? 6.212 4.180 -20.625 1.00 95.94 228 SER A N 1
ATOM 1879 C CA . SER A 1 228 ? 6.451 5.068 -21.774 1.00 95.94 228 SER A CA 1
ATOM 1880 C C . SER A 1 228 ? 7.062 4.318 -22.961 1.00 95.94 228 SER A C 1
ATOM 1882 O O . SER A 1 228 ? 6.646 4.521 -24.103 1.00 95.94 228 SER A O 1
ATOM 1884 N N . ILE A 1 229 ? 7.994 3.390 -22.701 1.00 95.75 229 ILE A N 1
ATOM 1885 C CA . ILE A 1 229 ? 8.566 2.508 -23.728 1.00 95.75 229 ILE A CA 1
ATOM 1886 C C . ILE A 1 229 ? 7.486 1.596 -24.321 1.00 95.75 229 ILE A C 1
ATOM 1888 O O . ILE A 1 229 ? 7.387 1.499 -25.544 1.00 95.75 229 ILE A O 1
ATOM 1892 N N . ILE A 1 230 ? 6.651 0.965 -23.487 1.00 95.19 230 ILE A N 1
ATOM 1893 C CA . ILE A 1 230 ? 5.546 0.103 -23.948 1.00 95.19 230 ILE A CA 1
ATOM 1894 C C . ILE A 1 230 ? 4.576 0.891 -24.834 1.00 95.19 230 ILE A C 1
ATOM 1896 O O . ILE A 1 230 ? 4.136 0.410 -25.880 1.00 95.19 230 ILE A O 1
ATOM 1900 N N . LYS A 1 231 ? 4.282 2.141 -24.461 1.00 95.19 231 LYS A N 1
ATOM 1901 C CA . LYS A 1 231 ? 3.419 3.037 -25.237 1.00 95.19 231 LYS A CA 1
ATOM 1902 C C . LYS A 1 231 ? 4.074 3.635 -26.476 1.00 95.19 231 LYS A C 1
ATOM 1904 O O . LYS A 1 231 ? 3.368 4.273 -27.254 1.00 95.19 231 LYS A O 1
ATOM 1909 N N . LYS A 1 232 ? 5.371 3.394 -26.683 1.00 95.00 232 LYS A N 1
ATOM 1910 C CA . LYS A 1 232 ? 6.190 4.001 -27.739 1.00 95.00 232 LYS A CA 1
ATOM 1911 C C . LYS A 1 232 ? 6.201 5.534 -27.684 1.00 95.00 232 LYS A C 1
ATOM 1913 O O . LYS A 1 232 ? 6.421 6.192 -28.697 1.00 95.00 232 LYS A O 1
ATOM 1918 N N . ASP A 1 233 ? 5.998 6.107 -26.498 1.00 95.25 233 ASP A N 1
ATOM 1919 C CA . ASP A 1 233 ? 6.144 7.543 -26.277 1.00 95.25 233 ASP A CA 1
ATOM 1920 C C . ASP A 1 233 ? 7.613 7.856 -25.987 1.00 95.25 233 ASP A C 1
ATOM 1922 O O . ASP A 1 233 ? 8.093 7.807 -24.851 1.00 95.25 233 ASP A O 1
ATOM 1926 N N . LYS A 1 234 ? 8.353 8.156 -27.056 1.00 95.00 234 LYS A N 1
ATOM 1927 C CA . LYS A 1 234 ? 9.787 8.446 -26.985 1.00 95.00 234 LYS A CA 1
ATOM 1928 C C . LYS A 1 234 ? 10.097 9.685 -26.146 1.00 95.00 234 LYS A C 1
ATOM 1930 O O . LYS A 1 234 ? 11.139 9.722 -25.496 1.00 95.00 234 LYS A O 1
ATOM 1935 N N . SER A 1 235 ? 9.213 10.684 -26.151 1.00 95.38 235 SER A N 1
ATOM 1936 C CA . SER A 1 235 ? 9.418 11.931 -25.412 1.00 95.38 235 SER A CA 1
ATOM 1937 C C . SER A 1 235 ? 9.322 11.686 -23.911 1.00 95.38 235 SER A C 1
ATOM 1939 O O . SER A 1 235 ? 10.234 12.053 -23.171 1.00 95.38 235 SER A O 1
ATOM 1941 N N . MET A 1 236 ? 8.253 11.021 -23.462 1.00 93.75 236 MET A N 1
ATOM 1942 C CA . MET A 1 236 ? 8.092 10.667 -22.049 1.00 93.75 236 MET A CA 1
ATOM 1943 C C . MET A 1 236 ? 9.172 9.690 -21.579 1.00 93.75 236 MET A C 1
ATOM 1945 O O . MET A 1 236 ? 9.702 9.845 -20.480 1.00 93.75 236 MET A O 1
ATOM 1949 N N . ALA A 1 237 ? 9.551 8.723 -22.422 1.00 95.69 237 ALA A N 1
ATOM 1950 C CA . ALA A 1 237 ? 10.606 7.775 -22.086 1.00 95.69 237 ALA A CA 1
ATOM 1951 C C . ALA A 1 237 ? 11.965 8.471 -21.892 1.00 95.69 237 ALA A C 1
ATOM 1953 O O . ALA A 1 237 ? 12.676 8.157 -20.942 1.00 95.69 237 ALA A O 1
ATOM 1954 N N . LEU A 1 238 ? 12.324 9.442 -22.741 1.00 96.19 238 LEU A N 1
ATOM 1955 C CA . LEU A 1 238 ? 13.558 10.218 -22.572 1.00 96.19 238 LEU A CA 1
ATOM 1956 C C . LEU A 1 238 ? 13.546 11.063 -21.290 1.00 96.19 238 LEU A C 1
ATOM 1958 O O . LEU A 1 238 ? 14.534 11.052 -20.560 1.00 96.19 238 LEU A O 1
ATOM 1962 N N . ASP A 1 239 ? 12.440 11.749 -20.984 1.00 94.69 239 ASP A N 1
ATOM 1963 C CA . ASP A 1 239 ? 12.318 12.544 -19.750 1.00 94.69 239 ASP A CA 1
ATOM 1964 C C . ASP A 1 239 ? 12.470 11.675 -18.489 1.00 94.69 239 ASP A C 1
ATOM 1966 O O . ASP A 1 239 ? 13.265 11.990 -17.599 1.00 94.69 239 ASP A O 1
ATOM 1970 N N . ALA A 1 240 ? 11.764 10.540 -18.435 1.00 94.69 240 ALA A N 1
ATOM 1971 C CA . ALA A 1 240 ? 11.863 9.601 -17.320 1.00 94.69 240 ALA A CA 1
ATOM 1972 C C . ALA A 1 240 ? 13.273 8.999 -17.198 1.00 94.69 240 ALA A C 1
ATOM 1974 O O . ALA A 1 240 ? 13.804 8.898 -16.092 1.00 94.69 240 ALA A O 1
ATOM 1975 N N . TYR A 1 241 ? 13.905 8.654 -18.324 1.00 96.38 241 TYR A N 1
ATOM 1976 C CA . TYR A 1 241 ? 15.263 8.114 -18.363 1.00 96.38 241 TYR A CA 1
ATOM 1977 C C . TYR A 1 241 ? 16.305 9.095 -17.815 1.00 96.38 241 TYR A C 1
ATOM 1979 O O . TYR A 1 241 ? 17.126 8.707 -16.983 1.00 96.38 241 TYR A O 1
ATOM 1987 N N . GLU A 1 242 ? 16.272 10.364 -18.230 1.00 95.75 242 GLU A N 1
ATOM 1988 C CA . GLU A 1 242 ? 17.232 11.367 -17.752 1.00 95.75 242 GLU A CA 1
ATOM 1989 C C . GLU A 1 242 ? 17.075 11.631 -16.247 1.00 95.75 242 GLU A C 1
ATOM 1991 O O . GLU A 1 242 ? 18.068 11.705 -15.515 1.00 95.75 242 GLU A O 1
ATOM 1996 N N . LYS A 1 243 ? 15.831 11.688 -15.751 1.00 95.62 243 LYS A N 1
ATOM 1997 C CA . LYS A 1 243 ? 15.550 11.794 -14.310 1.00 95.62 243 LYS A CA 1
ATOM 1998 C C . LYS A 1 243 ? 16.052 10.570 -13.547 1.00 95.62 243 LYS A C 1
ATOM 2000 O O . LYS A 1 243 ? 16.758 10.722 -12.551 1.00 95.62 243 LYS A O 1
ATOM 2005 N N . LEU A 1 244 ? 15.742 9.366 -14.028 1.00 94.69 244 LEU A N 1
ATOM 2006 C CA . LEU A 1 244 ? 16.146 8.116 -13.386 1.00 94.69 244 LEU A CA 1
ATOM 2007 C C . LEU A 1 244 ? 17.667 7.973 -13.334 1.00 94.69 244 LEU A C 1
ATOM 2009 O O . LEU A 1 244 ? 18.207 7.633 -12.288 1.00 94.69 244 LEU A O 1
ATOM 2013 N N . LYS A 1 245 ? 18.366 8.297 -14.425 1.00 95.69 245 LYS A N 1
ATOM 2014 C CA . LYS A 1 245 ? 19.832 8.283 -14.484 1.00 95.69 245 LYS A CA 1
ATOM 2015 C C . LYS A 1 245 ? 20.462 9.255 -13.485 1.00 95.69 245 LYS A C 1
ATOM 2017 O O . LYS A 1 245 ? 21.503 8.946 -12.914 1.00 95.69 245 LYS A O 1
ATOM 2022 N N . LYS A 1 246 ? 19.853 10.426 -13.269 1.00 95.25 246 LYS A N 1
ATOM 2023 C CA . LYS A 1 246 ? 20.347 11.416 -12.302 1.00 95.25 246 LYS A CA 1
ATOM 2024 C C . LYS A 1 246 ? 20.211 10.932 -10.856 1.00 95.25 246 LYS A C 1
ATOM 2026 O O . LYS A 1 246 ? 21.099 11.182 -10.050 1.00 95.25 246 LYS A O 1
ATOM 2031 N N . VAL A 1 247 ? 19.096 10.279 -10.533 1.00 94.94 247 VAL A N 1
ATOM 2032 C CA . VAL A 1 247 ? 18.783 9.822 -9.170 1.00 94.94 247 VAL A CA 1
ATOM 2033 C C . VAL A 1 247 ? 19.430 8.467 -8.858 1.00 94.94 247 VAL A C 1
ATOM 2035 O O . VAL A 1 247 ? 19.839 8.228 -7.727 1.00 94.94 247 VAL A O 1
ATOM 2038 N N . ASN A 1 248 ? 19.540 7.582 -9.848 1.00 93.12 248 ASN A N 1
ATOM 2039 C CA . ASN A 1 248 ? 20.080 6.232 -9.710 1.00 93.12 248 ASN A CA 1
ATOM 2040 C C . ASN A 1 248 ? 21.033 5.895 -10.879 1.00 93.12 248 ASN A C 1
ATOM 2042 O O . ASN A 1 248 ? 20.669 5.125 -11.775 1.00 93.12 248 ASN A O 1
ATOM 2046 N N . PRO A 1 249 ? 22.247 6.478 -10.898 1.00 90.25 249 PRO A N 1
ATOM 2047 C CA . PRO A 1 249 ? 23.212 6.288 -11.984 1.00 90.25 249 PRO A CA 1
ATOM 2048 C C . PRO A 1 249 ? 23.758 4.855 -12.079 1.00 90.25 249 PRO A C 1
ATOM 2050 O O . PRO A 1 249 ? 24.148 4.430 -13.162 1.00 90.25 249 PRO A O 1
ATOM 2053 N N . GLU A 1 250 ? 23.738 4.099 -10.979 1.00 89.69 250 GLU A N 1
ATOM 2054 C CA . GLU A 1 250 ? 24.215 2.707 -10.894 1.00 89.69 250 GLU A CA 1
ATOM 2055 C C . GLU A 1 250 ? 23.163 1.680 -11.359 1.00 89.69 250 GLU A C 1
ATOM 2057 O O . GLU A 1 250 ? 23.344 0.463 -11.235 1.00 89.69 250 GLU A O 1
ATOM 2062 N N . ASN A 1 251 ? 22.021 2.140 -11.881 1.00 86.81 251 ASN A N 1
ATOM 2063 C CA . ASN A 1 251 ? 2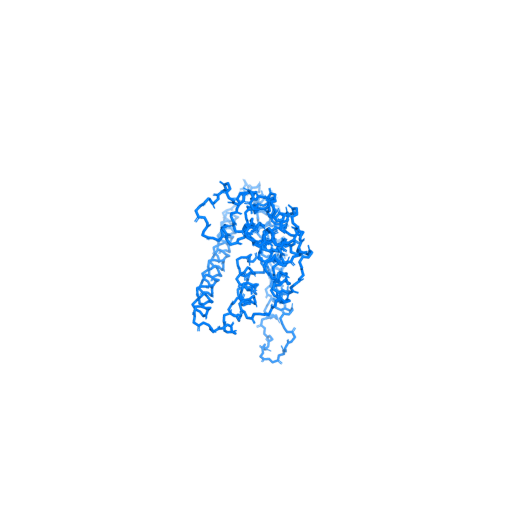0.963 1.253 -12.339 1.00 86.81 251 ASN A CA 1
ATOM 2064 C C . ASN A 1 251 ? 21.413 0.448 -13.571 1.00 86.81 251 ASN A C 1
ATOM 2066 O O . ASN A 1 251 ? 21.513 0.959 -14.688 1.00 86.81 251 ASN A O 1
ATOM 2070 N N . LYS A 1 252 ? 21.609 -0.860 -13.368 1.00 88.88 252 LYS A N 1
ATOM 2071 C CA . LYS A 1 252 ? 22.099 -1.816 -14.376 1.00 88.88 252 LYS A CA 1
ATOM 2072 C C . LYS A 1 252 ? 21.241 -1.890 -15.645 1.00 88.88 252 LYS A C 1
ATOM 2074 O O . LYS A 1 252 ? 21.725 -2.346 -16.677 1.00 88.88 252 LYS A O 1
ATOM 2079 N N . LYS A 1 253 ? 19.976 -1.457 -15.588 1.00 90.00 253 LYS A N 1
ATOM 2080 C CA . LYS A 1 253 ? 19.052 -1.468 -16.731 1.00 90.00 253 LYS A CA 1
ATOM 2081 C C . LYS A 1 253 ? 19.180 -0.233 -17.640 1.00 90.00 253 LYS A C 1
ATOM 2083 O O . LYS A 1 253 ? 18.614 -0.241 -18.734 1.00 90.00 253 LYS A O 1
ATOM 2088 N N . LEU A 1 254 ? 19.929 0.810 -17.251 1.00 91.31 254 LEU A N 1
ATOM 2089 C CA . LEU A 1 254 ? 20.018 2.068 -18.016 1.00 91.31 254 LEU A CA 1
ATOM 2090 C C . LEU A 1 254 ? 20.474 1.853 -19.468 1.00 91.31 254 LEU A C 1
ATOM 2092 O O . LEU A 1 254 ? 19.849 2.374 -20.392 1.00 91.31 254 LEU A O 1
ATOM 2096 N N . ASP A 1 255 ? 21.502 1.035 -19.698 1.00 91.56 255 ASP A N 1
ATOM 2097 C CA . ASP A 1 255 ? 21.999 0.759 -21.054 1.00 91.56 255 ASP A CA 1
ATOM 2098 C C . ASP A 1 255 ? 20.998 -0.020 -21.915 1.00 91.56 255 ASP A C 1
ATOM 2100 O O . ASP A 1 255 ? 20.931 0.149 -23.138 1.00 91.56 255 ASP A O 1
ATOM 2104 N N . GLU A 1 256 ? 20.205 -0.893 -21.296 1.00 92.88 256 GLU A N 1
ATOM 2105 C CA . GLU A 1 256 ? 19.123 -1.599 -21.974 1.00 92.88 256 GLU A CA 1
ATOM 2106 C C . GLU A 1 256 ? 18.013 -0.627 -22.385 1.00 92.88 256 GLU A C 1
ATOM 2108 O O . GLU A 1 256 ? 17.614 -0.609 -23.553 1.00 92.88 256 GLU A O 1
ATOM 2113 N N . TRP A 1 257 ? 17.551 0.232 -21.475 1.00 93.31 257 TRP A N 1
ATOM 2114 C CA . TRP A 1 257 ? 16.509 1.209 -21.795 1.00 93.31 257 TRP A CA 1
ATOM 2115 C C . TRP A 1 257 ? 16.957 2.234 -22.817 1.00 93.31 257 TRP A C 1
ATOM 2117 O O . TRP A 1 257 ? 16.192 2.548 -23.724 1.00 93.31 257 TRP A O 1
ATOM 2127 N N . LYS A 1 258 ? 18.208 2.698 -22.749 1.00 94.56 258 LYS A N 1
ATOM 2128 C CA . LYS A 1 258 ? 18.766 3.602 -23.758 1.00 94.56 258 LYS A CA 1
ATOM 2129 C C . LYS A 1 258 ? 18.675 2.998 -25.161 1.00 94.56 258 LYS A C 1
ATOM 2131 O O . LYS A 1 258 ? 18.314 3.693 -26.113 1.00 94.56 258 LYS A O 1
ATOM 2136 N N . ARG A 1 259 ? 18.958 1.695 -25.300 1.00 94.19 259 ARG A N 1
ATOM 2137 C CA . ARG A 1 259 ? 18.790 0.963 -26.567 1.00 94.19 259 ARG A CA 1
ATOM 2138 C C . ARG A 1 259 ? 17.321 0.855 -26.971 1.00 94.19 259 ARG A C 1
ATOM 2140 O O . ARG A 1 259 ? 17.009 1.141 -28.124 1.00 94.19 259 ARG A O 1
ATOM 2147 N N . LYS A 1 260 ? 16.423 0.502 -26.041 1.00 94.88 260 LYS A N 1
ATOM 2148 C CA . LYS A 1 260 ? 14.975 0.429 -26.310 1.00 94.88 260 LYS A CA 1
ATOM 2149 C C . LYS A 1 260 ? 14.424 1.770 -26.795 1.00 94.88 260 LYS A C 1
ATOM 2151 O O . LYS A 1 260 ? 13.797 1.796 -27.843 1.00 94.88 260 LYS A O 1
ATOM 2156 N N . ILE A 1 261 ? 14.743 2.873 -26.113 1.00 95.44 261 ILE A N 1
ATOM 2157 C CA . ILE A 1 261 ? 14.320 4.232 -26.485 1.00 95.44 261 ILE A CA 1
ATOM 2158 C C . ILE A 1 261 ? 14.819 4.617 -27.881 1.00 95.44 261 ILE A C 1
ATOM 2160 O O . ILE A 1 261 ? 14.083 5.220 -28.659 1.00 95.44 261 ILE A O 1
ATOM 2164 N N . LYS A 1 262 ? 16.070 4.278 -28.223 1.00 93.81 262 LYS A N 1
ATOM 2165 C CA . LYS A 1 262 ? 16.623 4.572 -29.554 1.00 93.81 262 LYS A CA 1
ATOM 2166 C C . LYS A 1 262 ? 15.799 3.916 -30.668 1.00 93.81 262 LYS A C 1
ATOM 2168 O O . LYS A 1 262 ? 15.644 4.535 -31.718 1.00 93.81 262 LYS A O 1
ATOM 2173 N N . ASN A 1 263 ? 15.274 2.721 -30.401 1.00 91.19 263 ASN A N 1
ATOM 2174 C CA . ASN A 1 263 ? 14.518 1.891 -31.336 1.00 91.19 263 ASN A CA 1
ATOM 2175 C C . ASN A 1 263 ? 12.995 2.149 -31.330 1.00 91.19 263 ASN A C 1
ATOM 2177 O O . ASN A 1 263 ? 12.291 1.483 -32.089 1.00 91.19 263 ASN A O 1
ATOM 2181 N N . LEU A 1 264 ? 12.493 3.065 -30.488 1.00 90.62 264 LEU A N 1
ATOM 2182 C CA . LEU A 1 264 ? 11.124 3.603 -30.565 1.00 90.62 264 LEU A CA 1
ATOM 2183 C C . LEU A 1 264 ? 10.988 4.563 -31.747 1.00 90.62 264 LEU A C 1
ATOM 2185 O O . LEU A 1 264 ? 9.975 4.442 -32.463 1.00 90.62 264 LEU A O 1
#

Organism: NCBI:txid1974570

pLDDT: mean 76.43, std 19.45, range [35.62, 97.94]